Protein AF-A0A7S2DC23-F1 (afdb_monomer_lite)

Organism: NCBI:txid327968

Foldseek 3Di:
DDPPPPPADQFKKKKWAFAFKFFAALDDAQDDKKKKKDFPPCPVQIDIDDHWDPPDDDQDDLVNLVVLLVCLVVVNQLVVSCVVLVFDSVLSVVSVPDDPVPDDVVVSVVSSVVRVVRSVSSVSSGDYDNGDMDITGDNDWWTKMKMFIWRPPPDIDGQWIDIDTTRVDQKDWDFDFTAGPPPRHFRGNDPPRGITIGIMIGMGGDPDPPPPD

Secondary structure (DSSP, 8-state):
-------PPP-EEEEEEEEEEES--SSSS-SSEEEEEEETTEEEEEEE--PPP---PPPPPHHHHHHHHHHHHTT--HHHHHHHHTS-HHHHHHHHTS--TT--HHHHHHHHHHHHHHHHHHHHHT-S-TT-EEEEEESSSSEEEEEEEEE-SSS--EEEEEEEEESSSSEEE--EEPEETTT-SBPEEETTEE-EEEEEEEEEEPPP-----

Sequence (213 aa):
NDTNVELGFNRYVLVFKIDECTGLPESGLDAPYTVKLSIEGSPERTLSTAKAWPKYFPSMTTEELRRITKLAGAGTQSQVIAEVMGVDEGIIKALAKENLAGADDKKCAEWIKKIEADRRARETSNNPQFEEVLRLPVPERGFTAKVELMSSAKKPVAIGHFDVQIGITDSVDGPWVIQDAKTGQPLSQGPGIEAKLHGHFKLFGLARSGTLQ

Structure (mmCIF, N/CA/C/O backbone):
data_AF-A0A7S2DC23-F1
#
_entry.id   AF-A0A7S2DC23-F1
#
loop_
_atom_site.group_PDB
_atom_site.id
_atom_site.type_symbol
_atom_site.label_atom_id
_atom_site.label_alt_id
_atom_site.label_comp_id
_atom_site.label_asym_id
_atom_site.label_entity_id
_atom_site.label_seq_id
_atom_site.pdbx_PDB_ins_code
_atom_site.Cartn_x
_atom_site.Cartn_y
_atom_site.Cartn_z
_atom_site.occupancy
_atom_site.B_iso_or_equiv
_atom_site.auth_seq_id
_atom_site.auth_comp_id
_atom_site.auth_asym_id
_atom_site.auth_atom_id
_atom_site.pdbx_PDB_model_num
ATOM 1 N N . ASN A 1 1 ? -2.892 21.350 32.670 1.00 38.16 1 ASN A N 1
ATOM 2 C CA . ASN A 1 1 ? -4.081 20.506 32.445 1.00 38.16 1 ASN A CA 1
ATOM 3 C C . ASN A 1 1 ? -3.608 19.142 31.998 1.00 38.16 1 ASN A C 1
ATOM 5 O O . ASN A 1 1 ? -3.552 18.889 30.804 1.00 38.16 1 ASN A O 1
ATOM 9 N N . ASP A 1 2 ? -3.213 18.310 32.959 1.00 36.56 2 ASP A N 1
ATOM 10 C CA . ASP A 1 2 ? -2.873 16.912 32.711 1.00 36.56 2 ASP A CA 1
ATOM 11 C C . ASP A 1 2 ? -4.171 16.111 32.722 1.00 36.56 2 ASP A C 1
ATOM 13 O O . ASP A 1 2 ? -4.724 15.783 33.772 1.00 36.56 2 ASP A O 1
ATOM 17 N N . THR A 1 3 ? -4.717 15.866 31.535 1.00 41.00 3 THR A N 1
ATOM 18 C CA . THR A 1 3 ? -5.795 14.899 31.346 1.00 41.00 3 THR A CA 1
ATOM 19 C C . THR A 1 3 ? -5.220 13.515 31.626 1.00 41.00 3 THR A C 1
ATOM 21 O O . THR A 1 3 ? -4.558 12.927 30.774 1.00 41.00 3 THR A O 1
ATOM 24 N N . ASN A 1 4 ? -5.451 13.006 32.838 1.00 40.56 4 ASN A N 1
ATOM 25 C CA . ASN A 1 4 ? -5.344 11.582 33.136 1.00 40.56 4 ASN A CA 1
ATOM 26 C C . ASN A 1 4 ? -6.329 10.852 32.217 1.00 40.56 4 ASN A C 1
ATOM 28 O O . ASN A 1 4 ? -7.526 10.796 32.490 1.00 40.56 4 ASN A O 1
ATOM 32 N N . VAL A 1 5 ? -5.831 10.351 31.090 1.00 48.66 5 VAL A N 1
ATOM 33 C CA . VAL A 1 5 ? -6.587 9.449 30.228 1.00 48.66 5 VAL A CA 1
ATOM 34 C C . VAL A 1 5 ? -6.657 8.126 30.980 1.00 48.66 5 VAL A C 1
ATOM 36 O O . VAL A 1 5 ? -5.674 7.388 31.043 1.00 48.66 5 VAL A O 1
ATOM 39 N N . GLU A 1 6 ? -7.800 7.842 31.605 1.00 52.31 6 GLU A N 1
ATOM 40 C CA . GLU A 1 6 ? -8.098 6.495 32.079 1.00 52.31 6 GLU A CA 1
ATOM 41 C C . GLU A 1 6 ? -8.047 5.563 30.866 1.00 52.31 6 GLU A C 1
ATOM 43 O O . GLU A 1 6 ? -8.964 5.515 30.044 1.00 52.31 6 GLU A O 1
ATOM 48 N N . LEU A 1 7 ? -6.943 4.828 30.723 1.00 55.22 7 LEU A N 1
ATOM 49 C CA . LEU A 1 7 ? -6.840 3.734 29.770 1.00 55.22 7 LEU A CA 1
ATOM 50 C C . LEU A 1 7 ? -7.783 2.630 30.253 1.00 55.22 7 LEU A C 1
ATOM 52 O O . LEU A 1 7 ? -7.386 1.719 30.977 1.00 55.22 7 LEU A O 1
ATOM 56 N N . GLY A 1 8 ? -9.061 2.750 29.890 1.00 61.97 8 GLY A N 1
ATOM 57 C CA . GLY A 1 8 ? -10.080 1.760 30.199 1.00 61.97 8 GLY A CA 1
ATOM 58 C C . GLY A 1 8 ? -9.614 0.365 29.784 1.00 61.97 8 GLY A C 1
ATOM 59 O O . GLY A 1 8 ? -8.960 0.194 28.749 1.00 61.97 8 GLY A O 1
ATOM 60 N N . PHE A 1 9 ? -9.937 -0.635 30.607 1.00 75.62 9 PHE A N 1
ATOM 61 C CA . PHE A 1 9 ? -9.622 -2.034 30.327 1.00 75.62 9 PHE A CA 1
ATOM 62 C C . PHE A 1 9 ? -10.065 -2.403 28.907 1.00 75.62 9 PHE A C 1
ATOM 64 O O . PHE A 1 9 ? -11.230 -2.216 28.556 1.00 75.62 9 PHE A O 1
ATOM 71 N N . ASN A 1 10 ? -9.149 -2.940 28.099 1.00 81.19 10 ASN A N 1
ATOM 72 C CA . ASN A 1 10 ? -9.472 -3.401 26.751 1.00 81.19 10 ASN A CA 1
ATOM 73 C C . ASN A 1 10 ? -10.495 -4.541 26.841 1.00 81.19 10 ASN A C 1
ATOM 75 O O . ASN A 1 10 ? -10.222 -5.570 27.460 1.00 81.19 10 ASN A O 1
ATOM 79 N N . ARG A 1 11 ? -11.676 -4.356 26.243 1.00 87.44 11 ARG A N 1
ATOM 80 C CA . ARG A 1 11 ? -12.762 -5.354 26.236 1.00 87.44 11 ARG A CA 1
ATOM 81 C C . ARG A 1 11 ? -12.901 -6.058 24.897 1.00 87.44 11 ARG A C 1
ATOM 83 O O . ARG A 1 11 ? -13.543 -7.102 24.829 1.00 87.44 11 ARG A O 1
ATOM 90 N N . TYR A 1 12 ? -12.308 -5.501 23.848 1.00 92.31 12 TYR A N 1
ATOM 91 C CA . TYR A 1 12 ? -12.397 -6.030 22.499 1.00 92.31 12 TYR A CA 1
ATOM 92 C C . TYR A 1 12 ? -11.038 -5.975 21.801 1.00 92.31 12 TYR A C 1
ATOM 94 O O . TYR A 1 12 ? -10.127 -5.258 22.220 1.00 92.31 12 TYR A O 1
ATOM 102 N N . VAL A 1 13 ? -10.909 -6.733 20.717 1.00 94.19 13 VAL A N 1
ATOM 103 C CA . VAL A 1 13 ? -9.777 -6.670 19.792 1.00 94.19 13 VAL A CA 1
ATOM 104 C C . VAL A 1 13 ? -10.328 -6.465 18.394 1.00 94.19 13 VAL A C 1
ATOM 106 O O . VAL A 1 13 ? -11.063 -7.314 17.885 1.00 94.19 13 VAL A O 1
ATOM 109 N N . LEU A 1 14 ? -9.965 -5.342 17.782 1.00 95.62 14 LEU A N 1
ATOM 110 C CA . LEU A 1 14 ? -10.169 -5.121 16.363 1.00 95.62 14 LEU A CA 1
ATOM 111 C C . LEU A 1 14 ? -9.066 -5.838 15.597 1.00 95.62 14 LEU A C 1
ATOM 113 O O . LEU A 1 14 ? -7.880 -5.596 15.812 1.00 95.62 14 LEU A O 1
ATOM 117 N N . VAL A 1 15 ? -9.468 -6.722 14.702 1.00 95.56 15 VAL A N 1
ATOM 118 C CA . VAL A 1 15 ? -8.588 -7.442 13.798 1.00 95.56 15 VAL A CA 1
ATOM 119 C C . VAL A 1 15 ? -8.785 -6.878 12.406 1.00 95.56 15 VAL A C 1
ATOM 121 O O . VAL A 1 15 ? -9.915 -6.814 11.937 1.00 95.56 15 VAL A O 1
ATOM 124 N N . PHE A 1 16 ? -7.699 -6.498 11.750 1.00 95.12 16 PHE A N 1
ATOM 125 C CA . PHE A 1 16 ? -7.710 -6.056 10.368 1.00 95.12 16 PHE A CA 1
ATOM 126 C C . PHE A 1 16 ? -6.744 -6.911 9.559 1.00 95.12 16 PHE A C 1
ATOM 128 O O . PHE A 1 16 ? -5.542 -6.930 9.832 1.00 95.12 16 PHE A O 1
ATOM 135 N N . LYS A 1 17 ? -7.291 -7.651 8.598 1.00 92.19 17 LYS A N 1
ATOM 136 C CA . LYS A 1 17 ? -6.526 -8.404 7.609 1.00 92.19 17 LYS A CA 1
ATOM 137 C C . LYS A 1 17 ? -6.573 -7.640 6.295 1.00 92.19 17 LYS A C 1
ATOM 139 O O . LYS A 1 17 ? -7.659 -7.305 5.831 1.00 92.19 17 LYS A O 1
ATOM 144 N N . ILE A 1 18 ? -5.410 -7.383 5.719 1.00 90.00 18 ILE A N 1
ATOM 145 C CA . ILE A 1 18 ? -5.273 -6.742 4.413 1.00 90.00 18 ILE A CA 1
ATOM 146 C C . ILE A 1 18 ? -5.007 -7.858 3.408 1.00 90.00 18 ILE A C 1
ATOM 148 O O . ILE A 1 18 ? -4.095 -8.643 3.638 1.00 90.00 18 ILE A O 1
ATOM 152 N N . ASP A 1 19 ? -5.791 -7.936 2.337 1.00 85.94 19 ASP A N 1
ATOM 153 C CA . ASP A 1 19 ? -5.670 -8.983 1.315 1.00 85.94 19 ASP A CA 1
ATOM 154 C C . ASP A 1 19 ? -4.927 -8.491 0.070 1.00 85.94 19 ASP A C 1
ATOM 156 O O . ASP A 1 19 ? -4.072 -9.196 -0.451 1.00 85.94 19 ASP A O 1
ATOM 160 N N . GLU A 1 20 ? -5.236 -7.287 -0.416 1.00 83.06 20 GLU A N 1
ATOM 161 C CA . GLU A 1 20 ? -4.505 -6.657 -1.518 1.00 83.06 20 GLU A CA 1
ATOM 162 C C . GLU A 1 20 ? -4.729 -5.136 -1.558 1.00 83.06 20 GLU A C 1
ATOM 164 O O . GLU A 1 20 ? -5.590 -4.582 -0.875 1.00 83.06 20 GLU A O 1
ATOM 169 N N . CYS A 1 21 ? -3.936 -4.440 -2.364 1.00 85.88 21 CYS A N 1
ATOM 170 C CA . CYS A 1 21 ? -4.053 -3.019 -2.640 1.00 85.88 21 CYS A CA 1
ATOM 171 C C . CYS A 1 21 ? -3.816 -2.833 -4.133 1.00 85.88 21 CYS A C 1
ATOM 173 O O . CYS A 1 21 ? -2.800 -3.280 -4.663 1.00 85.88 21 CYS A O 1
ATOM 175 N N . THR A 1 22 ? -4.776 -2.213 -4.801 1.00 86.19 22 THR A N 1
ATOM 176 C CA . THR A 1 22 ? -4.838 -2.094 -6.257 1.00 86.19 22 THR A CA 1
ATOM 177 C C . THR A 1 22 ? -4.934 -0.626 -6.651 1.00 86.19 22 THR A C 1
ATOM 179 O O . THR A 1 22 ? -5.284 0.215 -5.827 1.00 86.19 22 THR A O 1
ATOM 182 N N . GLY A 1 23 ? -4.591 -0.296 -7.900 1.00 86.12 23 GLY A N 1
ATOM 183 C CA . GLY A 1 23 ? -4.775 1.051 -8.461 1.00 86.12 23 GLY A CA 1
ATOM 184 C C . GLY A 1 23 ? -3.905 2.155 -7.847 1.00 86.12 23 GLY A C 1
ATOM 185 O O . GLY A 1 23 ? -4.200 3.335 -8.038 1.00 86.12 23 GLY A O 1
ATOM 186 N N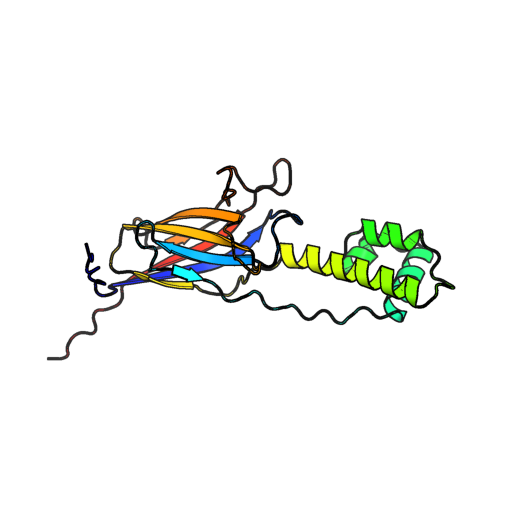 . LEU A 1 24 ? -2.848 1.801 -7.104 1.00 85.25 24 LEU A N 1
ATOM 187 C CA . LEU A 1 24 ? -1.887 2.775 -6.592 1.00 85.25 24 LEU A CA 1
ATOM 188 C C . LEU A 1 24 ? -1.055 3.379 -7.738 1.00 85.25 24 LEU A C 1
ATOM 190 O O . LEU A 1 24 ? -0.580 2.643 -8.604 1.00 85.25 24 LEU A O 1
ATOM 194 N N . PRO A 1 25 ? -0.799 4.699 -7.720 1.00 80.12 25 PRO A N 1
ATOM 195 C CA . PRO A 1 25 ? 0.182 5.326 -8.597 1.00 80.12 25 PRO A CA 1
ATOM 196 C C . PRO A 1 25 ? 1.550 4.630 -8.549 1.00 80.12 25 PRO A C 1
ATOM 198 O O . PRO A 1 25 ? 2.102 4.378 -7.477 1.00 80.12 25 PRO A O 1
ATOM 201 N N . GLU A 1 26 ? 2.135 4.380 -9.721 1.00 68.69 26 GLU A N 1
ATOM 202 C CA . GLU A 1 26 ? 3.466 3.761 -9.856 1.00 68.69 26 GLU A CA 1
ATOM 203 C C . GLU A 1 26 ? 4.615 4.694 -9.443 1.00 68.69 26 GLU A C 1
ATOM 205 O O . GLU A 1 26 ? 5.734 4.248 -9.198 1.00 68.69 26 GLU A O 1
ATOM 210 N N . SER A 1 27 ? 4.357 6.000 -9.353 1.00 70.31 27 SER A N 1
ATOM 211 C CA . SER A 1 27 ? 5.351 7.008 -8.985 1.00 70.31 27 SER A CA 1
ATOM 212 C C . SER A 1 27 ? 4.757 8.096 -8.089 1.00 70.31 27 SER A C 1
ATOM 214 O O . SER A 1 27 ? 3.543 8.267 -8.011 1.00 70.31 27 SER A O 1
ATOM 216 N N . GLY A 1 28 ? 5.629 8.837 -7.397 1.00 71.81 28 GLY A N 1
ATOM 217 C CA . GLY A 1 28 ? 5.252 10.034 -6.632 1.00 71.81 28 GLY A CA 1
ATOM 218 C C . GLY A 1 28 ? 4.797 9.806 -5.186 1.00 71.81 28 GLY A C 1
ATOM 219 O O . GLY A 1 28 ? 4.466 10.775 -4.511 1.00 71.81 28 GLY A O 1
ATOM 220 N N . LEU A 1 29 ? 4.804 8.563 -4.696 1.00 72.12 29 LEU A N 1
ATOM 221 C CA . LEU A 1 29 ? 4.299 8.215 -3.359 1.00 72.12 29 LEU A CA 1
ATOM 222 C C . LEU A 1 29 ? 5.382 7.760 -2.358 1.00 72.12 29 LEU A C 1
ATOM 224 O O . LEU A 1 29 ? 5.059 7.411 -1.225 1.00 72.12 29 LEU A O 1
ATOM 228 N N . ASP A 1 30 ? 6.664 7.796 -2.739 1.00 72.75 30 ASP A N 1
ATOM 229 C CA . ASP A 1 30 ? 7.805 7.419 -1.881 1.00 72.75 30 ASP A CA 1
ATOM 230 C C . ASP A 1 30 ? 7.687 6.010 -1.273 1.00 72.75 30 ASP A C 1
ATOM 232 O O . ASP A 1 30 ? 7.872 5.782 -0.073 1.00 72.75 30 ASP A O 1
ATOM 236 N N . ALA A 1 31 ? 7.375 5.054 -2.139 1.00 69.50 31 ALA A N 1
ATOM 237 C CA . ALA A 1 31 ? 7.293 3.640 -1.820 1.00 69.50 31 ALA A CA 1
ATOM 238 C C . ALA A 1 31 ? 8.646 3.102 -1.264 1.00 69.50 31 ALA A C 1
ATOM 240 O O . ALA A 1 31 ? 9.707 3.583 -1.681 1.00 69.50 31 ALA A O 1
ATOM 241 N N . PRO A 1 32 ? 8.670 2.102 -0.352 1.00 73.69 32 PRO A N 1
ATOM 242 C CA . PRO A 1 32 ? 7.562 1.240 0.073 1.00 73.69 32 PRO A CA 1
ATOM 243 C C . PRO A 1 32 ? 6.588 1.891 1.051 1.00 73.69 32 PRO A C 1
ATOM 245 O O . PRO A 1 32 ? 6.890 2.913 1.667 1.00 73.69 32 PRO A O 1
ATOM 248 N N . TYR A 1 33 ? 5.424 1.268 1.222 1.00 80.62 33 TYR A N 1
ATOM 249 C CA . TYR A 1 33 ? 4.369 1.756 2.107 1.00 80.62 33 TYR A CA 1
ATOM 250 C C . TYR A 1 33 ? 4.191 0.853 3.324 1.00 80.62 33 TYR A C 1
ATOM 252 O O . TYR A 1 33 ? 4.437 -0.352 3.253 1.00 80.62 33 TYR A O 1
ATOM 260 N N . THR A 1 34 ? 3.721 1.437 4.420 1.00 87.38 34 THR A N 1
ATOM 261 C CA . THR A 1 34 ? 3.170 0.698 5.560 1.00 87.38 34 THR A CA 1
ATOM 262 C C . THR A 1 34 ? 1.722 1.109 5.780 1.00 87.38 34 THR A C 1
ATOM 264 O O . THR A 1 34 ? 1.302 2.193 5.374 1.00 87.38 34 THR A O 1
ATOM 267 N N . VAL A 1 35 ? 0.939 0.243 6.416 1.00 90.38 35 VAL A N 1
ATOM 268 C CA . VAL A 1 35 ? -0.446 0.538 6.777 1.00 90.38 35 VAL A CA 1
ATOM 269 C C . VAL A 1 35 ? -0.509 0.808 8.267 1.00 90.38 35 VAL A C 1
ATOM 271 O O . VAL A 1 35 ? -0.043 0.014 9.083 1.00 90.38 35 VAL A O 1
ATOM 274 N N . LYS A 1 36 ? -1.095 1.944 8.624 1.00 93.06 36 LYS A N 1
ATOM 275 C CA . LYS A 1 36 ? -1.339 2.346 10.001 1.00 93.06 36 LYS A CA 1
ATOM 276 C C . LYS A 1 36 ? -2.834 2.285 10.280 1.00 93.06 36 LYS A C 1
ATOM 278 O O . LYS A 1 36 ? -3.629 2.910 9.592 1.00 93.06 36 LYS A O 1
ATOM 283 N N . LEU A 1 37 ? -3.202 1.539 11.310 1.00 94.94 37 LEU A N 1
ATOM 284 C CA . LEU A 1 37 ? -4.547 1.452 11.854 1.00 94.94 37 LEU A CA 1
ATOM 285 C C . LEU A 1 37 ? -4.620 2.279 13.137 1.00 94.94 37 LEU A C 1
ATOM 287 O O . LEU A 1 37 ? -3.778 2.131 14.022 1.00 94.94 37 LEU A O 1
ATOM 291 N N . SER A 1 38 ? -5.638 3.120 13.255 1.00 95.31 38 SER A N 1
ATOM 292 C CA . SER A 1 38 ? -5.899 3.935 14.441 1.00 95.31 38 SER A CA 1
ATOM 293 C C . SER A 1 38 ? -7.392 4.064 14.713 1.00 95.31 38 SER A C 1
ATOM 295 O O . SER A 1 38 ? -8.215 3.732 13.862 1.00 95.31 38 SER A O 1
ATOM 297 N N . ILE A 1 39 ? -7.737 4.536 15.907 1.00 94.56 39 ILE A N 1
ATOM 298 C CA . ILE A 1 39 ? -9.116 4.843 16.291 1.00 94.56 39 ILE A CA 1
ATOM 299 C C . ILE A 1 39 ? -9.279 6.358 16.309 1.00 94.56 39 ILE A C 1
ATOM 301 O O . ILE A 1 39 ? -8.462 7.069 16.903 1.00 94.56 39 ILE A O 1
ATOM 305 N N . GLU A 1 40 ? -10.327 6.854 15.661 1.00 93.25 40 GLU A N 1
ATOM 306 C CA . GLU A 1 40 ? -10.655 8.275 15.681 1.00 93.25 40 GLU A CA 1
ATOM 307 C C . GLU A 1 40 ? -10.876 8.759 17.125 1.00 93.25 40 GLU A C 1
ATOM 309 O O . GLU A 1 40 ? -11.562 8.116 17.915 1.00 93.25 40 GLU A O 1
ATOM 314 N N . GLY A 1 41 ? -10.244 9.877 17.493 1.00 89.19 41 GLY A N 1
ATOM 315 C CA . GLY A 1 41 ? -10.296 10.414 18.858 1.00 89.19 41 GLY A CA 1
ATOM 316 C C . GLY A 1 41 ? -9.372 9.729 19.878 1.00 89.19 41 GLY A C 1
ATOM 317 O O . GLY A 1 41 ? -9.333 10.164 21.026 1.00 89.19 41 GLY A O 1
ATOM 318 N N . SER A 1 42 ? -8.593 8.709 19.492 1.00 88.06 42 SER A N 1
ATOM 319 C CA . SER A 1 42 ? -7.627 8.026 20.376 1.00 88.06 42 SER A CA 1
ATOM 320 C C . SER A 1 42 ? -6.263 7.844 19.689 1.00 88.06 42 SER A C 1
ATOM 322 O O . SER A 1 42 ? -5.909 6.733 19.276 1.00 88.06 42 SER A O 1
ATOM 324 N N . PRO A 1 43 ? -5.478 8.927 19.521 1.00 77.25 43 PRO A N 1
ATOM 325 C CA . PRO A 1 43 ? -4.221 8.913 18.766 1.00 77.25 43 PRO A CA 1
ATOM 326 C C . PRO A 1 43 ? -3.126 8.028 19.378 1.00 77.25 43 PRO A C 1
ATOM 328 O O . PRO A 1 43 ? -2.160 7.706 18.698 1.00 77.25 43 PRO A O 1
ATOM 331 N N . GLU A 1 44 ? -3.246 7.633 20.641 1.00 83.56 44 GLU A N 1
ATOM 332 C CA . GLU A 1 44 ? -2.363 6.681 21.316 1.00 83.56 44 GLU A CA 1
ATOM 333 C C . GLU A 1 44 ? -2.658 5.219 20.943 1.00 83.56 44 GLU A C 1
ATOM 335 O O . GLU A 1 44 ? -1.806 4.345 21.111 1.00 83.56 44 GLU A O 1
ATOM 340 N N . ARG A 1 45 ? -3.846 4.936 20.395 1.00 85.69 45 ARG A N 1
ATOM 341 C CA . ARG A 1 45 ? -4.278 3.594 19.984 1.00 85.69 45 ARG A CA 1
ATOM 342 C C . ARG A 1 45 ? -4.023 3.392 18.504 1.00 85.69 45 ARG A C 1
ATOM 344 O O . ARG A 1 45 ? -4.944 3.373 17.690 1.00 85.69 45 ARG A O 1
ATOM 351 N N . THR A 1 46 ? -2.749 3.233 18.166 1.00 89.88 46 THR A N 1
ATOM 352 C CA . THR A 1 46 ? -2.323 2.980 16.787 1.00 89.88 46 THR A CA 1
ATOM 353 C C . THR A 1 46 ? -1.511 1.702 16.695 1.00 89.88 46 THR A C 1
ATOM 355 O O . THR A 1 46 ? -0.700 1.406 17.572 1.00 89.88 46 THR A O 1
ATOM 358 N N . LEU A 1 47 ? -1.703 0.971 15.605 1.00 90.81 47 LEU A N 1
ATOM 359 C CA . LEU A 1 47 ? -0.842 -0.124 15.194 1.00 90.81 47 LEU A CA 1
ATOM 360 C C . LEU A 1 47 ? -0.383 0.161 13.769 1.00 90.81 47 LEU A C 1
ATOM 362 O O . LEU A 1 47 ? -1.159 0.642 12.952 1.00 90.81 47 LEU A O 1
ATOM 366 N N . SER A 1 48 ? 0.869 -0.129 13.454 1.00 87.56 48 SER A N 1
ATOM 367 C CA . SER A 1 48 ? 1.349 -0.112 12.075 1.00 87.56 48 SER A CA 1
ATOM 368 C C . SER A 1 48 ? 1.809 -1.507 11.703 1.00 87.56 48 SER A C 1
ATOM 370 O O . SER A 1 48 ? 2.312 -2.238 12.559 1.00 87.56 48 SER A O 1
ATOM 372 N N . THR A 1 49 ? 1.642 -1.866 10.438 1.00 83.44 49 THR A N 1
ATOM 373 C CA . THR A 1 49 ? 2.320 -3.026 9.867 1.00 83.44 49 THR A CA 1
ATOM 374 C C . THR A 1 49 ? 3.838 -2.842 9.980 1.00 83.44 49 THR A C 1
ATOM 376 O O . THR A 1 49 ? 4.339 -1.726 10.182 1.00 83.44 49 THR A O 1
ATOM 379 N N . ALA A 1 50 ? 4.599 -3.933 9.870 1.00 76.56 50 ALA A N 1
ATOM 380 C CA . ALA A 1 50 ? 6.060 -3.845 9.817 1.00 76.56 50 ALA A CA 1
ATOM 381 C C . ALA A 1 50 ? 6.529 -2.996 8.612 1.00 76.56 50 ALA A C 1
ATOM 383 O O . ALA A 1 50 ? 5.731 -2.511 7.817 1.00 76.56 50 ALA A O 1
ATOM 384 N N . LYS A 1 51 ? 7.835 -2.800 8.420 1.00 65.94 51 LYS A N 1
ATOM 385 C CA . LYS A 1 51 ? 8.297 -2.294 7.118 1.00 65.94 51 LYS A CA 1
ATOM 386 C C . LYS A 1 51 ? 8.153 -3.412 6.092 1.00 65.94 51 LYS A C 1
ATOM 388 O O . LYS A 1 51 ? 8.535 -4.543 6.391 1.00 65.94 51 LYS A O 1
ATOM 393 N N . ALA A 1 52 ? 7.654 -3.097 4.897 1.00 60.00 52 ALA A N 1
ATOM 394 C CA . ALA A 1 52 ? 7.645 -4.051 3.794 1.00 60.00 52 ALA A CA 1
ATOM 395 C C . ALA A 1 52 ? 9.046 -4.661 3.614 1.00 60.00 52 ALA A C 1
ATOM 397 O O . ALA A 1 52 ? 10.057 -3.951 3.677 1.00 60.00 52 ALA A O 1
ATOM 398 N N . TRP A 1 53 ? 9.108 -5.979 3.417 1.00 51.06 53 TRP A N 1
ATOM 399 C CA . TRP A 1 53 ? 10.376 -6.671 3.214 1.00 51.06 53 TRP A CA 1
ATOM 400 C C . TRP A 1 53 ? 11.102 -6.069 2.005 1.00 51.06 53 TRP A C 1
ATOM 402 O O . TRP A 1 53 ? 10.474 -5.909 0.951 1.00 51.06 53 TRP A O 1
ATOM 412 N N . PRO A 1 54 ? 12.411 -5.770 2.100 1.00 49.00 54 PRO A N 1
ATOM 413 C CA . PRO A 1 54 ? 13.205 -5.571 0.902 1.00 49.00 54 PRO A CA 1
ATOM 414 C C . PRO A 1 54 ? 13.191 -6.900 0.146 1.00 49.00 54 PRO A C 1
ATOM 416 O O . PRO A 1 54 ? 13.840 -7.862 0.556 1.00 49.00 54 PRO A O 1
ATOM 419 N N . LYS A 1 55 ? 12.399 -6.990 -0.925 1.00 51.28 55 LYS A N 1
ATOM 420 C CA . LYS A 1 55 ? 12.427 -8.167 -1.787 1.00 51.28 55 LYS A CA 1
ATOM 421 C C . LYS A 1 55 ? 13.822 -8.245 -2.403 1.00 51.28 55 LYS A C 1
ATOM 423 O O . LYS A 1 55 ? 14.299 -7.287 -3.014 1.00 51.28 55 LYS A O 1
ATOM 428 N N . TYR A 1 56 ? 14.509 -9.357 -2.146 1.00 48.12 56 TYR A N 1
ATOM 429 C CA . TYR A 1 56 ? 15.828 -9.613 -2.702 1.00 48.12 56 TYR A CA 1
ATOM 430 C C . TYR A 1 56 ? 15.665 -9.875 -4.194 1.00 48.12 56 TYR A C 1
ATOM 432 O O . TYR A 1 56 ? 15.215 -10.945 -4.599 1.00 48.12 56 TYR A O 1
ATOM 440 N N . PHE A 1 57 ? 16.033 -8.893 -5.007 1.00 59.28 57 PHE A N 1
ATOM 441 C CA . PHE A 1 57 ? 16.288 -9.137 -6.414 1.00 59.28 57 PHE A CA 1
ATOM 442 C C . PHE A 1 57 ? 17.740 -9.567 -6.542 1.00 59.28 57 PHE A C 1
ATOM 444 O O . PHE A 1 57 ? 18.619 -8.806 -6.122 1.00 59.28 57 PHE A O 1
ATOM 451 N N . PRO A 1 58 ? 18.019 -10.741 -7.128 1.00 63.12 58 PRO A N 1
ATOM 452 C CA . PRO A 1 58 ? 19.358 -10.987 -7.618 1.00 63.12 58 PRO A CA 1
ATOM 453 C C . PRO A 1 58 ? 19.708 -9.844 -8.574 1.00 63.12 58 PRO A C 1
ATOM 455 O O . PRO A 1 58 ? 18.937 -9.528 -9.486 1.00 63.12 58 PRO A O 1
ATOM 458 N N . SER A 1 59 ? 20.833 -9.181 -8.307 1.00 76.31 59 SER A N 1
ATOM 459 C CA . SER A 1 59 ? 21.327 -8.113 -9.170 1.00 76.31 59 SER A CA 1
ATOM 460 C C . SER A 1 59 ? 21.501 -8.652 -10.579 1.00 76.31 59 SER A C 1
ATOM 462 O O . SER A 1 59 ? 22.069 -9.730 -10.765 1.00 76.31 59 SER A O 1
ATOM 464 N N . MET A 1 60 ? 21.001 -7.908 -11.564 1.00 83.75 60 MET A N 1
ATOM 465 C CA . MET A 1 60 ? 21.105 -8.337 -12.953 1.00 83.75 60 MET A CA 1
ATOM 466 C C . MET A 1 60 ? 22.573 -8.310 -13.371 1.00 83.75 60 MET A C 1
ATOM 468 O O . MET A 1 60 ? 23.271 -7.309 -13.216 1.00 83.75 60 MET A O 1
ATOM 472 N N . THR A 1 61 ? 23.043 -9.415 -13.927 1.00 86.62 61 THR A N 1
ATOM 473 C CA . THR A 1 61 ? 24.397 -9.542 -14.452 1.00 86.62 61 THR A CA 1
ATOM 474 C C . THR A 1 61 ? 24.495 -8.965 -15.864 1.00 86.62 61 THR A C 1
ATOM 476 O O . THR A 1 61 ? 23.533 -8.941 -16.638 1.00 86.62 61 THR A O 1
ATOM 479 N N . THR A 1 62 ? 25.699 -8.551 -16.256 1.00 85.88 62 THR A N 1
ATOM 480 C CA . THR A 1 62 ? 25.984 -8.111 -17.631 1.00 85.88 62 THR A CA 1
ATOM 481 C C . THR A 1 62 ? 25.680 -9.203 -18.661 1.00 85.88 62 THR A C 1
ATOM 483 O O . THR A 1 62 ? 25.264 -8.910 -19.782 1.00 85.88 62 THR A O 1
ATOM 486 N N . GLU A 1 63 ? 25.852 -10.475 -18.296 1.00 85.56 63 GLU A N 1
ATOM 487 C CA . GLU A 1 63 ? 25.524 -11.606 -19.165 1.00 85.56 63 GLU A CA 1
ATOM 488 C C . GLU A 1 63 ? 24.023 -11.721 -19.422 1.00 85.56 63 GLU A C 1
ATOM 490 O O . GLU A 1 63 ? 23.615 -11.922 -20.567 1.00 85.56 63 GLU A O 1
ATOM 495 N N . GLU A 1 64 ? 23.197 -11.551 -18.390 1.00 86.12 64 GLU A N 1
ATOM 496 C CA . GLU A 1 64 ? 21.740 -11.527 -18.529 1.00 86.12 64 GLU A CA 1
ATOM 497 C C . GLU A 1 64 ? 21.294 -10.369 -19.424 1.00 86.12 64 GLU A C 1
ATOM 499 O O . GLU A 1 64 ? 20.529 -10.592 -20.362 1.00 86.12 64 GLU A O 1
ATOM 504 N N . LEU A 1 65 ? 21.848 -9.166 -19.232 1.00 88.19 65 LEU A N 1
ATOM 505 C CA . LEU A 1 65 ? 21.564 -8.014 -20.095 1.00 88.19 65 LEU A CA 1
ATOM 506 C C . LEU A 1 65 ? 21.905 -8.300 -21.570 1.00 88.19 65 LEU A C 1
ATOM 508 O O . LEU A 1 65 ? 21.128 -7.994 -22.483 1.00 88.19 65 LEU A O 1
ATOM 512 N N . ARG A 1 66 ? 23.056 -8.934 -21.827 1.00 85.44 66 ARG A N 1
ATOM 513 C CA . ARG A 1 66 ? 23.469 -9.328 -23.183 1.00 85.44 66 ARG A CA 1
ATOM 514 C C . ARG A 1 66 ? 22.538 -10.385 -23.777 1.00 85.44 66 ARG A C 1
ATOM 516 O O . ARG A 1 66 ? 22.208 -10.296 -24.959 1.00 85.44 66 ARG A O 1
ATOM 523 N N . ARG A 1 67 ? 22.068 -11.354 -22.981 1.00 85.62 67 ARG A N 1
ATOM 524 C CA . ARG A 1 67 ? 21.075 -12.352 -23.424 1.00 85.62 67 ARG A CA 1
ATOM 525 C C . ARG A 1 67 ? 19.753 -11.692 -23.811 1.00 85.62 67 ARG A C 1
ATOM 527 O O . ARG A 1 67 ? 19.233 -12.012 -24.875 1.00 85.62 67 ARG A O 1
ATOM 534 N N . ILE A 1 68 ? 19.260 -10.739 -23.019 1.00 87.00 68 ILE A N 1
ATOM 535 C CA . ILE A 1 68 ? 18.047 -9.964 -23.337 1.00 87.00 68 ILE A CA 1
ATOM 536 C C . ILE A 1 68 ? 18.209 -9.237 -24.673 1.00 87.00 68 ILE A C 1
ATOM 538 O O . ILE A 1 68 ? 17.353 -9.335 -25.549 1.00 87.00 68 ILE A O 1
ATOM 542 N N . THR A 1 69 ? 19.341 -8.556 -24.854 1.00 86.25 69 THR A N 1
ATOM 543 C CA . THR A 1 69 ? 19.630 -7.820 -26.093 1.00 86.25 69 THR A CA 1
ATOM 544 C C . THR A 1 69 ? 19.682 -8.764 -27.294 1.00 86.25 69 THR A C 1
ATOM 546 O O . THR A 1 69 ? 19.148 -8.455 -28.357 1.00 86.25 69 THR A O 1
ATOM 549 N N . LYS A 1 70 ? 20.264 -9.958 -27.121 1.00 87.44 70 LYS A N 1
ATOM 550 C CA . LYS A 1 70 ? 20.291 -10.999 -28.153 1.00 87.44 70 LYS A CA 1
ATOM 551 C C . LYS A 1 70 ? 18.887 -11.507 -28.497 1.00 87.44 70 LYS A C 1
ATOM 553 O O . LYS A 1 70 ? 18.595 -11.686 -29.674 1.00 87.44 70 LYS A O 1
ATOM 558 N N . LEU A 1 71 ? 18.023 -11.723 -27.503 1.00 87.00 71 LEU A N 1
ATOM 559 C CA . LEU A 1 71 ? 16.631 -12.143 -27.718 1.00 87.00 71 LEU A CA 1
ATOM 560 C C . LEU A 1 71 ? 15.828 -11.078 -28.471 1.00 87.00 71 LEU A C 1
ATOM 562 O O . LEU A 1 71 ? 15.102 -11.414 -29.408 1.00 87.00 71 LEU A O 1
ATOM 566 N N . ALA A 1 72 ? 16.003 -9.805 -28.108 1.00 87.12 72 ALA A N 1
ATOM 567 C CA . ALA A 1 72 ? 15.391 -8.684 -28.813 1.00 87.12 72 ALA A CA 1
ATOM 568 C C . ALA A 1 72 ? 15.895 -8.586 -30.264 1.00 87.12 72 ALA A C 1
ATOM 570 O O . ALA A 1 72 ? 15.095 -8.479 -31.190 1.00 87.12 72 ALA A O 1
ATOM 571 N N . GLY A 1 73 ? 17.209 -8.717 -30.479 1.00 84.62 73 GLY A N 1
ATOM 572 C CA . GLY A 1 73 ? 17.816 -8.734 -31.815 1.00 84.62 73 GLY A CA 1
ATOM 573 C C . GLY A 1 73 ? 17.394 -9.930 -32.677 1.00 84.62 73 GLY A C 1
ATOM 574 O O . GLY A 1 73 ? 17.384 -9.827 -33.899 1.00 84.62 73 GLY A O 1
ATOM 575 N N . ALA A 1 74 ? 16.993 -11.045 -32.059 1.00 88.44 74 ALA A N 1
ATOM 576 C CA . ALA A 1 74 ? 16.436 -12.212 -32.743 1.00 88.44 74 ALA A CA 1
ATOM 577 C C . ALA A 1 74 ? 14.946 -12.061 -33.116 1.00 88.44 74 ALA A C 1
ATOM 579 O O . ALA A 1 74 ? 14.354 -13.000 -33.642 1.00 88.44 74 ALA A O 1
ATOM 580 N N . GLY A 1 75 ? 14.328 -10.906 -32.841 1.00 86.94 75 GLY A N 1
ATOM 581 C CA . GLY A 1 75 ? 12.925 -10.637 -33.164 1.00 86.94 75 GLY A CA 1
ATOM 582 C C . GLY A 1 75 ? 11.923 -11.175 -32.141 1.00 86.94 75 GLY A C 1
ATOM 583 O O . GLY A 1 75 ? 10.730 -11.238 -32.435 1.00 86.94 75 GLY A O 1
ATOM 584 N N . THR A 1 76 ? 12.371 -11.555 -30.939 1.00 91.94 76 THR A N 1
ATOM 585 C CA . THR A 1 76 ? 11.450 -11.900 -29.845 1.00 91.94 76 THR A CA 1
ATOM 586 C C . THR A 1 76 ? 10.628 -10.666 -29.474 1.00 91.94 76 THR A C 1
ATOM 588 O O . THR A 1 76 ? 11.178 -9.573 -29.323 1.00 91.94 76 THR A O 1
ATOM 591 N N . GLN A 1 77 ? 9.314 -10.828 -29.308 1.00 92.38 77 GLN A N 1
ATOM 592 C CA . GLN A 1 77 ? 8.428 -9.717 -28.966 1.00 92.38 77 GLN A CA 1
ATOM 593 C C . GLN A 1 77 ? 8.840 -9.071 -27.634 1.00 92.38 77 GLN A C 1
ATOM 595 O O . GLN A 1 77 ? 9.030 -9.761 -26.631 1.00 92.38 77 GLN A O 1
ATOM 600 N N . SER A 1 78 ? 8.946 -7.737 -27.615 1.00 90.00 78 SER A N 1
ATOM 601 C CA . SER A 1 78 ? 9.381 -6.981 -26.432 1.00 90.00 78 SER A CA 1
ATOM 602 C C . SER A 1 78 ? 8.484 -7.220 -25.220 1.00 90.00 78 SER A C 1
ATOM 604 O O . SER A 1 78 ? 8.998 -7.301 -24.109 1.00 90.00 78 SER A O 1
ATOM 606 N N . GLN A 1 79 ? 7.180 -7.410 -25.436 1.00 89.00 79 GLN A N 1
ATOM 607 C CA . GLN A 1 79 ? 6.219 -7.749 -24.388 1.00 89.00 79 GLN A CA 1
ATOM 608 C C . GLN A 1 79 ? 6.562 -9.067 -23.681 1.00 89.00 79 GLN A C 1
ATOM 610 O O . GLN A 1 79 ? 6.574 -9.109 -22.456 1.00 89.00 79 GLN A O 1
ATOM 615 N N . VAL A 1 80 ? 6.919 -10.114 -24.432 1.00 89.25 80 VAL A N 1
ATOM 616 C CA . VAL A 1 80 ? 7.276 -11.429 -23.868 1.00 89.25 80 VAL A CA 1
ATOM 617 C C . VAL A 1 80 ? 8.545 -11.330 -23.023 1.00 89.25 80 VAL A C 1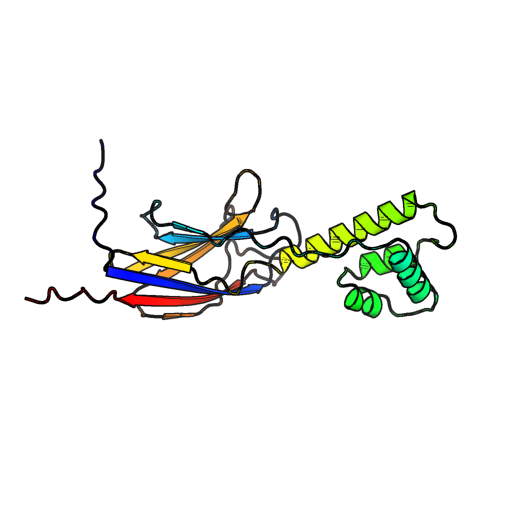
ATOM 619 O O . VAL A 1 80 ? 8.621 -11.879 -21.928 1.00 89.25 80 VAL A O 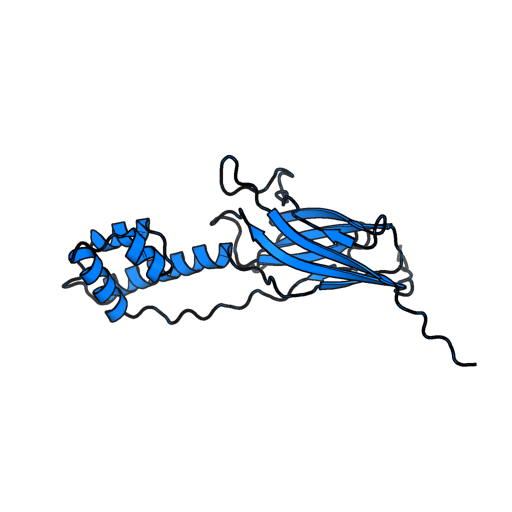1
ATOM 622 N N . ILE A 1 81 ? 9.544 -10.589 -23.508 1.00 88.00 81 ILE A N 1
ATOM 623 C CA . ILE A 1 81 ? 10.776 -10.336 -22.753 1.00 88.00 81 ILE A CA 1
ATOM 624 C C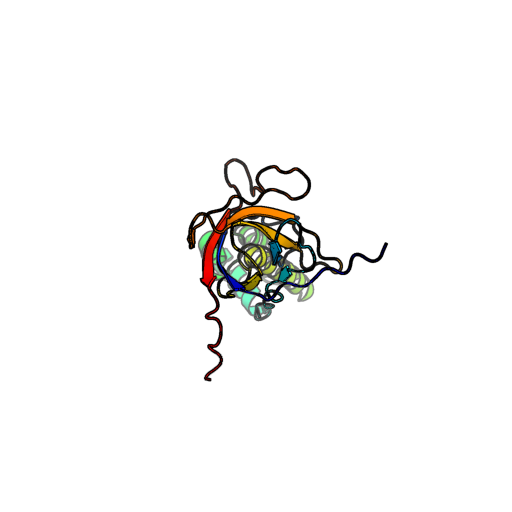 . ILE A 1 81 ? 10.461 -9.549 -21.474 1.00 88.00 81 ILE A C 1
ATOM 626 O O . ILE A 1 81 ? 10.963 -9.894 -20.408 1.00 88.00 81 ILE A O 1
ATOM 630 N N . ALA A 1 82 ? 9.645 -8.499 -21.573 1.00 84.38 82 ALA A N 1
ATOM 631 C CA . ALA A 1 82 ? 9.283 -7.642 -20.449 1.00 84.38 82 ALA A CA 1
ATOM 632 C C . ALA A 1 82 ? 8.525 -8.412 -19.358 1.00 84.38 82 ALA A C 1
ATOM 634 O O . ALA A 1 82 ? 8.808 -8.236 -18.175 1.00 84.38 82 ALA A O 1
ATOM 635 N N . GLU A 1 83 ? 7.627 -9.313 -19.758 1.00 82.25 83 GLU A N 1
ATOM 636 C CA . GLU A 1 83 ? 6.884 -10.197 -18.861 1.00 82.25 83 GLU A CA 1
ATOM 637 C C . GLU A 1 83 ? 7.810 -11.174 -18.128 1.00 82.25 83 GLU A C 1
ATOM 639 O O . GLU A 1 83 ? 7.826 -11.189 -16.899 1.00 82.25 83 GLU A O 1
ATOM 644 N N . VAL A 1 84 ? 8.658 -11.914 -18.855 1.00 83.12 84 VAL A N 1
ATOM 645 C CA . VAL A 1 84 ? 9.622 -12.860 -18.256 1.00 83.12 84 VAL A CA 1
ATOM 646 C C . VAL A 1 84 ? 10.601 -12.148 -17.321 1.00 83.12 84 VAL A C 1
ATOM 648 O O . VAL A 1 84 ? 11.014 -12.698 -16.301 1.00 83.12 84 VAL A O 1
ATOM 651 N N . MET A 1 85 ? 10.980 -10.915 -17.660 1.00 79.62 85 MET A N 1
ATOM 652 C CA . MET A 1 85 ? 11.934 -10.133 -16.882 1.00 79.62 85 MET A CA 1
ATOM 653 C C . MET A 1 85 ? 11.286 -9.291 -15.779 1.00 79.62 85 MET A C 1
ATOM 655 O O . MET A 1 85 ? 12.032 -8.694 -14.999 1.00 79.62 85 MET A O 1
ATOM 659 N N . GLY A 1 86 ? 9.956 -9.224 -15.693 1.00 75.38 86 GLY A N 1
ATOM 660 C CA . GLY A 1 86 ? 9.247 -8.407 -14.707 1.00 75.38 86 GLY A CA 1
ATOM 661 C C . GLY A 1 86 ? 9.548 -6.906 -14.813 1.00 75.38 86 GLY A C 1
ATOM 662 O O . GLY A 1 86 ? 9.708 -6.244 -13.794 1.00 75.38 86 GLY A O 1
ATOM 663 N N . VAL A 1 87 ? 9.680 -6.367 -16.028 1.00 80.81 87 VAL A N 1
ATOM 664 C CA . VAL A 1 87 ? 10.025 -4.951 -16.300 1.00 80.81 87 VAL A CA 1
ATOM 665 C C . VAL A 1 87 ? 9.009 -4.309 -17.235 1.00 80.81 87 VAL A C 1
ATOM 667 O O . VAL A 1 87 ? 8.211 -5.013 -17.854 1.00 80.81 87 VAL A O 1
ATOM 670 N N . ASP A 1 88 ? 9.026 -2.986 -17.345 1.00 82.31 88 ASP A N 1
ATOM 671 C CA . ASP A 1 88 ? 8.239 -2.256 -18.333 1.00 82.31 88 ASP A CA 1
ATOM 672 C C . ASP A 1 88 ? 8.663 -2.586 -19.780 1.00 82.31 88 ASP A C 1
ATOM 674 O O . ASP A 1 88 ? 9.848 -2.719 -20.115 1.00 82.31 88 ASP A O 1
ATOM 678 N N . GLU A 1 89 ? 7.678 -2.698 -20.677 1.00 87.88 89 GLU A N 1
ATOM 679 C CA . GLU A 1 89 ? 7.920 -2.998 -22.093 1.00 87.88 89 GLU A CA 1
ATOM 680 C C . GLU A 1 89 ? 8.704 -1.873 -22.785 1.00 87.88 89 GLU A C 1
ATOM 682 O O . GLU A 1 89 ? 9.547 -2.128 -23.653 1.00 87.88 89 GLU A O 1
ATOM 687 N N . GLY A 1 90 ? 8.468 -0.621 -22.389 1.00 86.12 90 GLY A N 1
ATOM 688 C CA . GLY A 1 90 ? 9.174 0.549 -22.892 1.00 86.12 90 GLY A CA 1
ATOM 689 C C . GLY A 1 90 ? 10.678 0.472 -22.643 1.00 86.12 90 GLY A C 1
ATOM 690 O O . GLY A 1 90 ? 11.459 0.831 -23.529 1.00 86.12 90 GLY A O 1
ATOM 691 N N . ILE A 1 91 ? 11.103 -0.085 -21.505 1.00 85.88 91 ILE A N 1
ATOM 692 C CA . ILE A 1 91 ? 12.524 -0.313 -21.209 1.00 85.88 91 ILE A CA 1
ATOM 693 C C . ILE A 1 91 ? 13.131 -1.349 -22.142 1.00 85.88 91 ILE A C 1
ATOM 695 O O . ILE A 1 91 ? 14.226 -1.123 -22.658 1.00 85.88 91 ILE A O 1
ATOM 699 N N . ILE A 1 92 ? 12.423 -2.444 -22.422 1.00 88.88 92 ILE A N 1
ATOM 700 C CA . ILE A 1 92 ? 12.896 -3.450 -23.380 1.00 88.88 92 ILE A CA 1
ATOM 701 C C . ILE A 1 92 ? 12.975 -2.866 -24.793 1.00 88.88 92 ILE A C 1
ATOM 703 O O . ILE A 1 92 ? 13.960 -3.090 -25.495 1.00 88.88 92 ILE A O 1
ATOM 707 N N . LYS A 1 93 ? 11.987 -2.065 -25.208 1.00 88.62 93 LYS A N 1
ATOM 708 C CA . LYS A 1 93 ? 12.003 -1.365 -26.504 1.00 88.62 93 LYS A CA 1
ATOM 709 C C . LYS A 1 93 ? 13.158 -0.372 -26.608 1.00 88.62 93 LYS A C 1
ATOM 711 O O . LYS A 1 93 ? 13.747 -0.237 -27.679 1.00 88.62 93 LYS A O 1
ATOM 716 N N . ALA A 1 94 ? 13.478 0.334 -25.526 1.00 88.06 94 ALA A N 1
ATOM 717 C CA . ALA A 1 94 ? 14.606 1.255 -25.484 1.00 88.06 94 ALA A CA 1
ATOM 718 C C . ALA A 1 94 ? 15.942 0.498 -25.527 1.00 88.06 94 ALA A C 1
ATOM 720 O O . ALA A 1 94 ? 16.816 0.855 -26.310 1.00 88.06 94 ALA A O 1
ATOM 721 N N . LEU A 1 95 ? 16.059 -0.596 -24.771 1.00 87.19 95 LEU A N 1
ATOM 722 C CA . LEU A 1 95 ? 17.227 -1.474 -24.767 1.00 87.19 95 LEU A CA 1
ATOM 723 C C . LEU A 1 95 ? 17.473 -2.113 -26.143 1.00 87.19 95 LEU A C 1
ATOM 725 O O . LEU A 1 95 ? 18.610 -2.181 -26.591 1.00 87.19 95 LEU A O 1
ATOM 729 N N . ALA A 1 96 ? 16.419 -2.534 -26.846 1.00 85.50 96 ALA A N 1
ATOM 730 C CA . ALA A 1 96 ? 16.518 -3.145 -28.173 1.00 85.50 96 ALA A CA 1
ATOM 731 C C . ALA A 1 96 ? 17.050 -2.187 -29.255 1.00 85.50 96 ALA A C 1
ATOM 733 O O . ALA A 1 96 ? 17.585 -2.634 -30.268 1.00 85.50 96 ALA A O 1
ATOM 734 N N . LYS A 1 97 ? 16.905 -0.870 -29.052 1.00 86.12 97 LYS A N 1
ATOM 735 C CA . LYS A 1 97 ? 17.465 0.162 -29.940 1.00 86.12 97 LYS A CA 1
ATOM 736 C C . LYS A 1 97 ? 18.949 0.415 -29.679 1.00 86.12 97 LYS A C 1
ATOM 738 O O . LYS A 1 97 ? 19.614 1.041 -30.501 1.00 86.12 97 LYS A O 1
ATOM 743 N N . GLU A 1 98 ? 19.470 -0.058 -28.552 1.00 82.62 98 GLU A N 1
ATOM 744 C CA . GLU A 1 98 ? 20.870 0.097 -28.195 1.00 82.62 98 GLU A CA 1
ATOM 745 C C . GLU A 1 98 ? 21.708 -1.049 -28.748 1.00 82.62 98 GLU A C 1
ATOM 747 O O . GLU A 1 98 ? 21.438 -2.229 -28.524 1.00 82.62 98 GLU A O 1
ATOM 752 N N . ASN A 1 99 ? 22.808 -0.706 -29.414 1.00 74.56 99 ASN A N 1
ATOM 753 C CA . ASN A 1 99 ? 23.806 -1.702 -29.765 1.00 74.56 99 ASN A CA 1
ATOM 754 C C . ASN A 1 99 ? 24.703 -1.984 -28.550 1.00 74.56 99 ASN A C 1
ATOM 756 O O . ASN A 1 99 ? 25.625 -1.219 -28.255 1.00 74.56 99 ASN A O 1
ATOM 760 N N . LEU A 1 100 ? 24.420 -3.080 -27.841 1.00 75.94 100 LEU A N 1
ATOM 761 C CA . LEU A 1 100 ? 25.236 -3.551 -26.716 1.00 75.94 100 LEU A CA 1
ATOM 762 C C . LEU A 1 100 ? 26.252 -4.637 -27.102 1.00 75.94 100 LEU A C 1
ATOM 764 O O . LEU A 1 100 ? 27.012 -5.083 -26.244 1.00 75.94 100 LEU A O 1
ATOM 768 N N . ALA A 1 101 ? 26.328 -5.031 -28.380 1.00 67.25 101 ALA A N 1
ATOM 769 C CA . ALA A 1 101 ? 27.221 -6.096 -28.856 1.00 67.25 101 ALA A CA 1
ATOM 770 C C . ALA A 1 101 ? 28.727 -5.748 -28.785 1.00 67.25 101 ALA A C 1
ATOM 772 O O . ALA A 1 101 ? 29.568 -6.597 -29.059 1.00 67.25 101 ALA A O 1
ATOM 773 N N . GLY A 1 102 ? 29.069 -4.526 -28.372 1.00 67.94 102 GLY A N 1
ATOM 774 C CA . GLY A 1 102 ? 30.430 -4.084 -28.052 1.00 67.94 102 GLY A CA 1
ATOM 775 C C . GLY A 1 102 ? 30.451 -2.976 -26.998 1.00 67.94 102 GLY A C 1
ATOM 776 O O . GLY A 1 102 ? 31.366 -2.159 -26.986 1.00 67.94 102 GLY A O 1
ATOM 777 N N . ALA A 1 103 ? 29.405 -2.893 -26.171 1.00 77.38 103 ALA A N 1
ATOM 778 C CA . ALA A 1 103 ? 29.323 -1.886 -25.123 1.00 77.38 103 ALA A CA 1
ATOM 779 C C . ALA A 1 103 ? 30.360 -2.154 -24.027 1.00 77.38 103 ALA A C 1
ATOM 781 O O . ALA A 1 103 ? 30.587 -3.305 -23.645 1.00 77.38 103 ALA A O 1
ATOM 782 N N . ASP A 1 104 ? 30.950 -1.077 -23.511 1.00 81.19 104 ASP A N 1
ATOM 783 C CA . ASP A 1 104 ? 31.796 -1.148 -22.330 1.00 81.19 104 ASP A CA 1
ATOM 784 C C . ASP A 1 104 ? 30.974 -1.533 -21.086 1.00 81.19 104 ASP A C 1
ATOM 786 O O . ASP A 1 104 ? 29.737 -1.443 -21.044 1.00 81.19 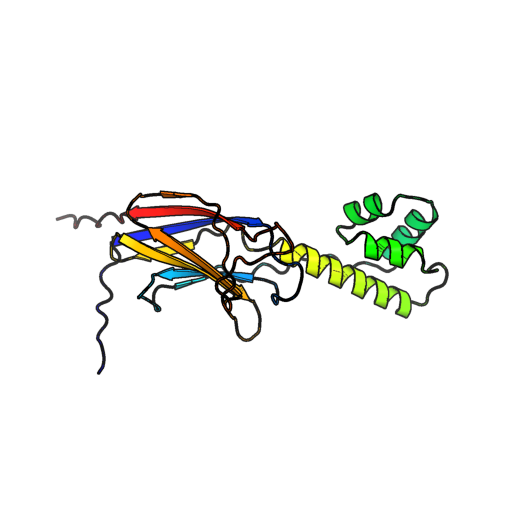104 ASP A O 1
ATOM 790 N N . ASP A 1 105 ? 31.673 -1.986 -20.047 1.00 82.81 105 ASP A N 1
ATOM 791 C CA . ASP A 1 105 ? 31.033 -2.411 -18.799 1.00 82.81 105 ASP A CA 1
ATOM 792 C C . ASP A 1 105 ? 30.254 -1.263 -18.139 1.00 82.81 105 ASP A C 1
ATOM 794 O O . ASP A 1 105 ? 29.259 -1.496 -17.452 1.00 82.81 105 ASP A O 1
ATOM 798 N N . LYS A 1 106 ? 30.646 -0.010 -18.405 1.00 85.25 106 LYS A N 1
ATOM 799 C CA . LYS A 1 106 ? 29.971 1.185 -17.897 1.00 85.25 106 LYS A CA 1
ATOM 800 C C . LYS A 1 106 ? 28.572 1.343 -18.492 1.00 85.25 106 LYS A C 1
ATOM 802 O O . LYS A 1 106 ? 27.612 1.511 -17.742 1.00 85.25 106 LYS A O 1
ATOM 807 N N . LYS A 1 107 ? 28.429 1.236 -19.815 1.00 85.81 107 LYS A N 1
ATOM 808 C CA . LYS A 1 107 ? 27.126 1.312 -20.487 1.00 85.81 107 LYS A CA 1
ATOM 809 C C . LYS A 1 107 ? 26.225 0.139 -20.094 1.00 85.81 107 LYS A C 1
ATOM 811 O O . LYS A 1 107 ? 25.021 0.324 -19.918 1.00 85.81 107 LYS A O 1
ATOM 816 N N . CYS A 1 108 ? 26.796 -1.050 -19.887 1.00 83.75 108 CYS A N 1
ATOM 817 C CA . CYS A 1 108 ? 26.051 -2.192 -19.350 1.00 83.75 108 CYS A CA 1
ATOM 818 C C . CYS A 1 108 ? 25.542 -1.921 -17.923 1.00 83.75 108 CYS A C 1
ATOM 820 O O . CYS A 1 108 ? 24.367 -2.154 -17.637 1.00 83.75 108 CYS A O 1
ATOM 822 N N . ALA A 1 109 ? 26.387 -1.368 -17.048 1.00 86.25 109 ALA A N 1
ATOM 823 C CA . ALA A 1 109 ? 26.019 -1.022 -15.676 1.00 86.25 109 ALA A CA 1
ATOM 824 C C . ALA A 1 109 ? 24.912 0.047 -15.605 1.00 86.25 109 ALA A C 1
ATOM 826 O O . ALA A 1 1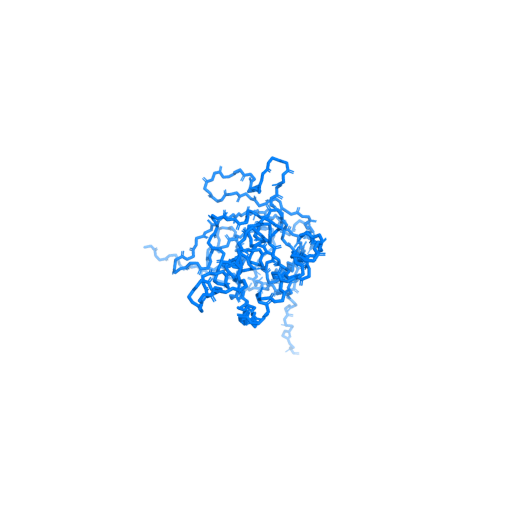09 ? 24.021 -0.039 -14.759 1.00 86.25 109 ALA A O 1
ATOM 827 N N . GLU A 1 110 ? 24.921 1.036 -16.504 1.00 88.94 110 GLU A N 1
ATOM 828 C CA . GLU A 1 110 ? 23.857 2.046 -16.587 1.00 88.94 110 GLU A CA 1
ATOM 829 C C . GLU A 1 110 ? 22.498 1.431 -16.941 1.00 88.94 110 GLU A C 1
ATOM 831 O O . GLU A 1 110 ? 21.481 1.782 -16.335 1.00 88.94 110 GLU A O 1
ATOM 836 N N . TRP A 1 111 ? 22.471 0.489 -17.885 1.00 90.00 111 TRP A N 1
ATOM 837 C CA . TRP A 1 111 ? 21.249 -0.222 -18.261 1.00 90.00 111 TRP A CA 1
ATOM 838 C C . TRP A 1 111 ? 20.752 -1.161 -17.170 1.00 90.00 111 TRP A C 1
ATOM 840 O O . TRP A 1 111 ? 19.559 -1.141 -16.872 1.00 90.00 111 TRP A O 1
ATOM 850 N N . ILE A 1 112 ? 21.652 -1.908 -16.525 1.00 89.06 112 ILE A N 1
ATOM 851 C CA . ILE A 1 112 ? 21.322 -2.722 -15.346 1.00 89.06 112 ILE A CA 1
ATOM 852 C C . ILE A 1 112 ? 20.666 -1.844 -14.283 1.00 89.06 112 ILE A C 1
ATOM 854 O O . ILE A 1 112 ? 19.579 -2.159 -13.812 1.00 89.06 112 ILE A O 1
ATOM 858 N N . LYS A 1 113 ? 21.258 -0.685 -13.971 1.00 87.06 113 LYS A N 1
ATOM 859 C CA . LYS A 1 113 ? 20.704 0.242 -12.980 1.00 87.06 113 LYS A CA 1
ATOM 860 C C . LYS A 1 113 ? 19.314 0.755 -13.365 1.00 87.06 113 LYS A C 1
ATOM 862 O O . LYS A 1 113 ? 18.458 0.865 -12.492 1.00 87.06 113 LYS A O 1
ATOM 867 N N . LYS A 1 114 ? 19.076 1.070 -14.644 1.00 87.06 114 LYS A N 1
ATOM 868 C CA . LYS A 1 114 ? 17.750 1.489 -15.138 1.00 87.06 114 LYS A CA 1
ATOM 869 C C . LYS A 1 114 ? 16.717 0.372 -14.998 1.00 87.06 114 LYS A C 1
ATOM 871 O O . LYS A 1 114 ? 15.642 0.614 -14.466 1.00 87.06 114 LYS A O 1
ATOM 876 N N . ILE A 1 115 ? 17.065 -0.839 -15.424 1.00 85.81 115 ILE A N 1
ATOM 877 C CA . ILE A 1 115 ? 16.192 -2.013 -15.339 1.00 85.81 115 ILE A CA 1
ATOM 878 C C . ILE A 1 115 ? 15.885 -2.363 -13.878 1.00 85.81 115 ILE A C 1
ATOM 880 O O . ILE A 1 115 ? 14.740 -2.616 -13.525 1.00 85.81 115 ILE A O 1
ATOM 884 N N . GLU A 1 116 ? 16.887 -2.342 -13.001 1.00 83.81 116 GLU A N 1
ATOM 885 C CA . GLU A 1 116 ? 16.690 -2.590 -11.573 1.00 83.81 116 GLU A CA 1
ATOM 886 C C . GLU A 1 116 ? 15.862 -1.501 -10.886 1.00 83.81 116 GLU A C 1
ATOM 888 O O . GLU A 1 116 ? 15.138 -1.801 -9.937 1.00 83.81 116 GLU A O 1
ATOM 893 N N . ALA A 1 117 ? 15.985 -0.243 -11.317 1.00 80.50 117 ALA A N 1
ATOM 894 C CA . ALA A 1 117 ? 15.159 0.847 -10.809 1.00 80.50 117 ALA A CA 1
ATOM 895 C C . ALA A 1 117 ? 13.693 0.673 -11.222 1.00 80.50 117 ALA A C 1
ATOM 897 O O . ALA A 1 117 ? 12.807 0.889 -10.402 1.00 80.50 117 ALA A O 1
ATOM 898 N N . ASP A 1 118 ? 13.448 0.227 -12.452 1.00 79.31 118 ASP A N 1
ATOM 899 C CA . ASP A 1 118 ? 12.107 -0.054 -12.963 1.00 79.31 118 ASP A CA 1
ATOM 900 C C . ASP A 1 118 ? 11.454 -1.258 -12.287 1.00 79.31 118 ASP A C 1
ATOM 902 O O . ASP A 1 118 ? 10.338 -1.144 -11.786 1.00 79.31 118 ASP A O 1
ATOM 906 N N . ARG A 1 119 ? 12.192 -2.370 -12.140 1.00 76.25 119 ARG A N 1
ATOM 907 C CA . ARG A 1 119 ? 11.751 -3.519 -11.330 1.00 76.25 119 ARG A CA 1
ATOM 908 C C . ARG A 1 119 ? 11.356 -3.081 -9.931 1.00 76.25 119 ARG A C 1
ATOM 910 O O . ARG A 1 119 ? 10.294 -3.446 -9.441 1.00 76.25 119 ARG A O 1
ATOM 917 N N . ARG A 1 120 ? 12.199 -2.261 -9.292 1.00 71.94 120 ARG A N 1
ATOM 918 C CA . ARG A 1 120 ? 11.891 -1.703 -7.975 1.00 71.94 120 ARG A CA 1
ATOM 919 C C . ARG A 1 120 ? 10.627 -0.854 -8.018 1.00 71.94 120 ARG A C 1
ATOM 921 O O . ARG A 1 120 ? 9.772 -1.067 -7.172 1.00 71.94 120 ARG A O 1
ATOM 928 N N . ALA A 1 121 ? 10.466 0.057 -8.974 1.00 67.19 121 ALA A N 1
ATOM 929 C CA . ALA A 1 121 ? 9.267 0.890 -9.074 1.00 67.19 121 ALA A CA 1
ATOM 930 C C . ALA A 1 121 ? 7.990 0.043 -9.228 1.00 67.19 121 ALA A C 1
ATOM 932 O O . ALA A 1 121 ? 7.061 0.186 -8.433 1.00 67.19 121 ALA A O 1
ATOM 933 N N . ARG A 1 122 ? 8.000 -0.911 -10.166 1.00 67.69 122 ARG A N 1
ATOM 934 C CA . ARG A 1 122 ? 6.878 -1.813 -10.454 1.00 67.69 122 ARG A CA 1
ATOM 935 C C . ARG A 1 122 ? 6.549 -2.761 -9.304 1.00 67.69 122 ARG A C 1
ATOM 937 O O . ARG A 1 122 ? 5.393 -3.104 -9.094 1.00 67.69 122 ARG A O 1
ATOM 944 N N . GLU A 1 123 ? 7.538 -3.229 -8.556 1.00 62.84 123 GLU A N 1
ATOM 945 C CA . GLU A 1 123 ? 7.268 -4.104 -7.414 1.00 62.84 123 GLU A CA 1
ATOM 946 C C . GLU A 1 123 ? 6.873 -3.338 -6.162 1.00 62.84 123 GLU A C 1
ATOM 948 O O . GLU A 1 123 ? 6.100 -3.847 -5.353 1.00 62.84 123 GLU A O 1
ATOM 953 N N . THR A 1 124 ? 7.363 -2.110 -5.996 1.00 57.94 124 THR A N 1
ATOM 954 C CA . THR A 1 124 ? 6.987 -1.308 -4.835 1.00 57.94 124 THR A CA 1
ATOM 955 C C . THR A 1 124 ? 5.544 -0.800 -4.943 1.00 57.94 124 THR A C 1
ATOM 957 O O . THR A 1 124 ? 4.880 -0.657 -3.918 1.00 57.94 124 THR A O 1
ATOM 960 N N . SER A 1 125 ? 5.008 -0.624 -6.157 1.00 54.50 125 SER A N 1
ATOM 961 C CA . SER A 1 125 ? 3.567 -0.408 -6.360 1.00 54.50 125 SER A CA 1
ATOM 962 C C . SER A 1 125 ? 2.719 -1.655 -6.063 1.00 54.50 125 SER A C 1
ATOM 964 O O . SER A 1 125 ? 1.561 -1.514 -5.684 1.00 54.50 125 SER A O 1
ATOM 966 N N . ASN A 1 126 ? 3.302 -2.859 -6.140 1.00 55.03 126 ASN A N 1
ATOM 967 C CA . ASN A 1 126 ? 2.625 -4.147 -5.931 1.00 55.03 126 ASN A CA 1
ATOM 968 C C . ASN A 1 126 ? 2.871 -4.785 -4.544 1.00 55.03 126 ASN A C 1
ATOM 970 O O . ASN A 1 126 ? 2.553 -5.959 -4.350 1.00 55.03 126 ASN A O 1
ATOM 974 N N . ASN A 1 127 ? 3.474 -4.077 -3.576 1.00 61.03 127 ASN A N 1
ATOM 975 C CA . ASN A 1 127 ? 3.913 -4.694 -2.315 1.00 61.03 127 ASN A CA 1
ATOM 976 C C . ASN A 1 127 ? 3.633 -3.873 -1.040 1.00 61.03 127 ASN A C 1
ATOM 978 O O . ASN A 1 127 ? 4.466 -3.071 -0.614 1.00 61.03 127 ASN A O 1
ATOM 982 N N . PRO A 1 128 ? 2.527 -4.168 -0.348 1.00 52.19 128 PRO A N 1
ATOM 983 C CA . PRO A 1 128 ? 2.299 -3.802 1.038 1.00 52.19 128 PRO A CA 1
ATOM 984 C C . PRO A 1 128 ? 1.673 -4.977 1.832 1.00 52.19 128 PRO A C 1
ATOM 986 O O . PRO A 1 128 ? 0.477 -5.018 2.068 1.00 52.19 128 PRO A O 1
ATOM 989 N N . GLN A 1 129 ? 2.480 -5.941 2.283 1.00 59.06 129 GLN A N 1
ATOM 990 C CA . GLN A 1 129 ? 2.214 -6.697 3.531 1.00 59.06 129 GLN A CA 1
ATOM 991 C C . GLN A 1 129 ? 0.869 -7.445 3.668 1.00 59.06 129 GLN A C 1
ATOM 993 O O . GLN A 1 129 ? 0.351 -7.598 4.773 1.00 59.06 129 GLN A O 1
ATOM 998 N N . PHE A 1 130 ? 0.348 -7.976 2.567 1.00 59.81 130 PHE A N 1
ATOM 999 C CA . PHE A 1 130 ? -0.960 -8.634 2.423 1.00 59.81 130 PHE A CA 1
ATOM 1000 C C . PHE A 1 130 ? -1.201 -9.941 3.216 1.00 59.81 130 PHE A C 1
ATOM 1002 O O . PHE A 1 130 ? -2.172 -10.658 2.992 1.00 59.81 130 PHE A O 1
ATOM 1009 N N . GLU A 1 131 ? -0.327 -10.271 4.164 1.00 61.53 131 GLU A N 1
ATOM 1010 C CA . GLU A 1 131 ? -0.514 -11.396 5.091 1.00 61.53 131 GLU A CA 1
ATOM 1011 C C . GLU A 1 131 ? -0.472 -10.959 6.564 1.00 61.53 131 GLU A C 1
ATOM 1013 O O . GLU A 1 131 ? -0.767 -11.754 7.461 1.00 61.53 131 GLU A O 1
ATOM 1018 N N . GLU A 1 132 ? -0.133 -9.695 6.849 1.00 72.62 132 GLU A N 1
ATOM 1019 C CA . GLU A 1 132 ? -0.101 -9.197 8.219 1.00 72.62 132 GLU A CA 1
ATOM 1020 C C . GLU A 1 132 ? -1.517 -8.928 8.736 1.00 72.62 132 GLU A C 1
ATOM 1022 O O . GLU A 1 132 ? -2.319 -8.199 8.153 1.00 72.62 132 GLU A O 1
ATOM 1027 N N . VAL A 1 133 ? -1.813 -9.527 9.887 1.00 87.62 133 VAL A N 1
ATOM 1028 C CA . VAL A 1 133 ? -3.061 -9.319 10.614 1.00 87.62 133 VAL A CA 1
ATOM 1029 C C . VAL A 1 133 ? -2.795 -8.331 11.741 1.00 87.62 133 VAL A C 1
ATOM 1031 O O . VAL A 1 133 ? -2.194 -8.679 12.762 1.00 87.62 133 VAL A O 1
ATOM 1034 N N . LEU A 1 134 ? -3.271 -7.101 11.573 1.00 90.75 134 LEU A N 1
ATOM 1035 C CA . LEU A 1 134 ? -3.219 -6.077 12.607 1.00 90.75 134 LEU A CA 1
ATOM 1036 C C . LEU A 1 134 ? -4.243 -6.411 13.694 1.00 90.75 134 LEU A C 1
ATOM 1038 O O . LEU A 1 134 ? -5.408 -6.671 13.405 1.00 90.75 134 LEU A O 1
ATOM 1042 N N . ARG A 1 135 ? -3.811 -6.420 14.958 1.00 93.56 135 ARG A N 1
ATOM 1043 C CA . ARG A 1 135 ? -4.673 -6.679 16.120 1.00 93.56 135 ARG A CA 1
ATOM 1044 C C . ARG A 1 135 ? -4.567 -5.512 17.090 1.00 93.56 135 ARG A C 1
ATOM 1046 O O . ARG A 1 135 ? -3.556 -5.373 17.772 1.00 93.56 135 ARG A O 1
ATOM 1053 N N . LEU A 1 136 ? -5.601 -4.684 17.149 1.00 93.06 136 LEU A N 1
ATOM 1054 C CA . LEU A 1 136 ? -5.654 -3.490 17.983 1.00 93.06 136 LEU A CA 1
ATOM 1055 C C . LEU A 1 136 ? -6.641 -3.698 19.144 1.00 93.06 136 LEU A C 1
ATOM 1057 O O . LEU A 1 136 ? -7.842 -3.831 18.905 1.00 93.06 136 LEU A O 1
ATOM 1061 N N . PRO A 1 137 ? -6.175 -3.743 20.405 1.00 91.81 137 PRO A N 1
ATOM 1062 C CA . PRO A 1 137 ? -7.057 -3.782 21.568 1.00 91.81 137 PRO A CA 1
ATOM 1063 C C . PRO A 1 137 ? -7.838 -2.474 21.736 1.00 91.81 137 PRO A C 1
ATOM 1065 O O . PRO A 1 137 ? -7.258 -1.385 21.702 1.00 91.81 137 PRO A O 1
ATOM 1068 N N . VAL A 1 138 ? -9.146 -2.583 21.971 1.00 91.94 138 VAL A N 1
ATOM 1069 C CA . VAL A 1 138 ? -10.055 -1.435 22.090 1.00 91.94 138 VAL A CA 1
ATOM 1070 C C . VAL A 1 138 ? -10.956 -1.559 23.331 1.00 91.94 138 VAL A C 1
ATOM 1072 O O . VAL A 1 138 ? -11.311 -2.675 23.739 1.00 91.94 138 VAL A O 1
ATOM 1075 N N . PRO A 1 139 ? -11.305 -0.438 23.988 1.00 88.19 139 PRO A N 1
ATOM 1076 C CA . PRO A 1 139 ? -12.038 -0.465 25.255 1.00 88.19 139 PRO A CA 1
ATOM 1077 C C . PRO A 1 139 ? -13.541 -0.716 25.067 1.00 88.19 139 PRO A C 1
ATOM 1079 O O . PRO A 1 139 ? -14.178 -1.326 25.928 1.00 88.19 139 PRO A O 1
ATOM 1082 N N . GLU A 1 140 ? -14.105 -0.302 23.933 1.00 91.06 140 GLU A N 1
ATOM 1083 C CA . GLU A 1 140 ? -15.544 -0.319 23.674 1.00 91.06 140 GLU A CA 1
ATOM 1084 C C . GLU A 1 140 ? -15.893 -0.682 22.223 1.00 91.06 140 GLU A C 1
ATOM 1086 O O . GLU A 1 140 ? -15.014 -0.857 21.378 1.00 91.06 140 GLU A O 1
ATOM 1091 N N . ARG A 1 141 ? -17.193 -0.859 21.959 1.00 92.19 141 ARG A N 1
ATOM 1092 C CA . ARG A 1 141 ? -17.751 -1.029 20.608 1.00 92.19 141 ARG A CA 1
ATOM 1093 C C . ARG A 1 141 ? -18.251 0.317 20.094 1.00 92.19 141 ARG A C 1
ATOM 1095 O O . ARG A 1 141 ? -18.634 1.153 20.900 1.00 92.19 141 ARG A O 1
ATOM 1102 N N . GLY A 1 142 ? -18.363 0.450 18.774 1.00 93.06 142 GLY A N 1
ATOM 1103 C CA . GLY A 1 142 ? -18.963 1.629 18.152 1.00 93.06 142 GLY A CA 1
ATOM 1104 C C . GLY A 1 142 ? -17.957 2.764 18.023 1.00 93.06 142 GLY A C 1
ATOM 1105 O O . GLY A 1 142 ? -18.013 3.728 18.770 1.00 93.06 142 GLY A O 1
ATOM 1106 N N . PHE A 1 143 ? -17.028 2.642 17.081 1.00 94.56 143 PHE A N 1
ATOM 1107 C CA . PHE A 1 143 ? -15.996 3.648 16.831 1.00 94.56 143 PHE A CA 1
ATOM 1108 C C . PHE A 1 143 ? -15.601 3.657 15.354 1.00 94.56 143 PHE A C 1
ATOM 1110 O O . PHE A 1 143 ? -15.841 2.683 14.637 1.00 94.56 143 PHE A O 1
ATOM 1117 N N . THR A 1 144 ? -14.968 4.737 14.911 1.00 96.69 144 THR A N 1
ATOM 1118 C CA . THR A 1 144 ? -14.399 4.835 13.566 1.00 96.69 144 THR A CA 1
ATOM 1119 C C . THR A 1 144 ? -12.954 4.353 13.590 1.00 96.69 144 THR A C 1
ATOM 1121 O O . THR A 1 144 ? -12.109 4.900 14.304 1.00 96.69 144 THR A O 1
ATOM 1124 N N . ALA A 1 145 ? -12.659 3.308 12.824 1.00 96.38 145 ALA A N 1
ATOM 1125 C CA . ALA A 1 145 ? -11.296 2.900 12.533 1.00 96.38 145 ALA A CA 1
ATOM 1126 C C . ALA A 1 145 ? -10.781 3.712 11.342 1.00 96.38 145 ALA A C 1
ATOM 1128 O O . ALA A 1 145 ? -11.358 3.650 10.259 1.00 96.38 145 ALA A O 1
ATOM 1129 N N . LYS A 1 146 ? -9.682 4.435 11.541 1.00 96.75 146 LYS A N 1
ATOM 1130 C CA . LYS A 1 146 ? -8.979 5.158 10.484 1.00 96.75 146 LYS A CA 1
ATOM 1131 C C . LYS A 1 146 ? -7.780 4.347 10.022 1.00 96.75 146 LYS A C 1
ATOM 1133 O O . LYS A 1 146 ? -6.899 4.021 10.829 1.00 96.75 146 LYS A O 1
ATOM 1138 N N . VAL A 1 147 ? -7.743 4.045 8.730 1.00 95.50 147 VAL A N 1
ATOM 1139 C CA . VAL A 1 147 ? -6.621 3.376 8.071 1.00 95.50 147 VAL A CA 1
ATOM 1140 C C . VAL A 1 147 ? -5.859 4.396 7.245 1.00 95.50 147 VAL A C 1
ATOM 1142 O O . VAL A 1 147 ? -6.438 5.076 6.406 1.00 95.50 147 VAL A O 1
ATOM 1145 N N . GLU A 1 148 ? -4.554 4.487 7.466 1.00 94.88 148 GLU A N 1
ATOM 1146 C CA . GLU A 1 148 ? -3.654 5.389 6.754 1.00 94.88 148 GLU A CA 1
ATOM 1147 C C . GLU A 1 148 ? -2.594 4.568 6.014 1.00 94.88 148 GLU A C 1
ATOM 1149 O O . GLU A 1 148 ? -1.941 3.699 6.595 1.00 94.88 148 GLU A O 1
ATOM 1154 N N . LEU A 1 149 ? -2.399 4.863 4.731 1.00 91.88 149 LEU A N 1
ATOM 1155 C CA . LEU A 1 149 ? -1.249 4.398 3.970 1.00 91.88 149 LEU A CA 1
ATOM 1156 C C . LEU A 1 149 ? -0.109 5.393 4.199 1.00 91.88 149 LEU A C 1
ATOM 1158 O O . LEU A 1 149 ? -0.251 6.585 3.918 1.00 91.88 149 LEU A O 1
ATOM 1162 N N . MET A 1 150 ? 1.009 4.913 4.730 1.00 90.62 150 MET A N 1
ATOM 1163 C CA . MET A 1 150 ? 2.147 5.724 5.156 1.00 90.62 150 MET A CA 1
ATOM 1164 C C . MET A 1 150 ? 3.342 5.480 4.235 1.00 90.62 150 MET A C 1
ATOM 1166 O O . MET A 1 150 ? 3.676 4.331 3.947 1.00 90.62 150 MET A O 1
ATOM 1170 N N . SER A 1 151 ? 4.032 6.539 3.809 1.00 86.44 151 SER A N 1
ATOM 1171 C CA . SER A 1 151 ? 5.306 6.392 3.094 1.00 86.44 151 SER A CA 1
ATOM 1172 C C . SER A 1 151 ? 6.421 5.911 4.031 1.00 86.44 151 SER A C 1
ATOM 1174 O O . SER A 1 151 ? 6.491 6.309 5.195 1.00 86.44 151 SER A O 1
ATOM 1176 N N . SER A 1 152 ? 7.351 5.093 3.527 1.00 75.81 152 SER A N 1
ATOM 1177 C CA . SER A 1 152 ? 8.515 4.620 4.304 1.00 75.81 152 SER A CA 1
ATOM 1178 C C . SER A 1 152 ? 9.695 5.600 4.299 1.00 75.81 152 SER A C 1
ATOM 1180 O O . SER A 1 152 ? 10.833 5.219 4.594 1.00 75.81 152 SER A O 1
ATOM 1182 N N . ALA A 1 153 ? 9.452 6.870 3.965 1.00 76.88 153 ALA A N 1
ATOM 1183 C CA . ALA A 1 153 ? 10.463 7.918 3.994 1.00 76.88 153 ALA A CA 1
ATOM 1184 C C . ALA A 1 153 ? 11.043 8.114 5.412 1.00 76.88 153 ALA A C 1
ATOM 1186 O O . ALA A 1 153 ? 10.476 7.685 6.417 1.00 76.88 153 ALA A O 1
ATOM 1187 N N . LYS A 1 154 ? 12.174 8.834 5.523 1.00 77.31 154 LYS A N 1
ATOM 1188 C CA . LYS A 1 154 ? 12.796 9.165 6.828 1.00 77.31 154 LYS A CA 1
ATOM 1189 C C . LYS A 1 154 ? 11.819 9.832 7.805 1.00 77.31 154 LYS A C 1
ATOM 1191 O O . LYS A 1 154 ? 11.989 9.710 9.014 1.00 77.31 154 LYS A O 1
ATOM 1196 N N . LYS A 1 155 ? 10.832 10.553 7.273 1.00 84.56 155 LYS A N 1
ATOM 1197 C CA . LYS A 1 155 ? 9.685 11.085 8.004 1.00 84.56 155 LYS A CA 1
ATOM 1198 C C . LYS A 1 155 ? 8.429 10.507 7.346 1.00 84.56 155 LYS A C 1
ATOM 1200 O O . LYS A 1 155 ? 8.051 11.027 6.299 1.00 84.56 155 LYS A O 1
ATOM 1205 N N . PRO A 1 156 ? 7.844 9.430 7.896 1.00 85.31 156 PRO A N 1
ATOM 1206 C CA . PRO A 1 156 ? 6.643 8.826 7.336 1.00 85.31 156 PRO A CA 1
ATOM 1207 C C . PRO A 1 156 ? 5.508 9.840 7.270 1.00 85.31 156 PRO A C 1
ATOM 1209 O O . PRO A 1 156 ? 5.233 10.529 8.255 1.00 85.31 156 PRO A O 1
ATOM 1212 N N . VAL A 1 157 ? 4.858 9.932 6.115 1.00 90.69 157 VAL A N 1
ATOM 1213 C CA . VAL A 1 157 ? 3.719 10.829 5.895 1.00 90.69 157 VAL A CA 1
ATOM 1214 C C . VAL A 1 157 ? 2.550 10.004 5.383 1.00 90.69 157 VAL A C 1
ATOM 1216 O O . VAL A 1 157 ? 2.754 9.088 4.586 1.00 90.69 157 VAL A O 1
ATOM 1219 N N . ALA A 1 158 ? 1.338 10.321 5.837 1.00 92.06 158 ALA A N 1
ATOM 1220 C CA . ALA A 1 158 ? 0.135 9.731 5.269 1.00 92.06 158 ALA A CA 1
ATOM 1221 C C . ALA A 1 158 ? 0.006 10.194 3.814 1.00 92.06 158 ALA A C 1
ATOM 1223 O O . ALA A 1 158 ? 0.008 11.396 3.537 1.00 92.06 158 ALA A O 1
ATOM 1224 N N . ILE A 1 159 ? -0.068 9.237 2.896 1.00 92.31 159 ILE A N 1
ATOM 1225 C CA . ILE A 1 159 ? -0.286 9.486 1.467 1.00 92.31 159 ILE A CA 1
ATOM 1226 C C . ILE A 1 159 ? -1.746 9.261 1.086 1.00 92.31 159 ILE A C 1
ATOM 1228 O O . ILE A 1 159 ? -2.272 9.948 0.216 1.00 92.31 159 ILE A O 1
ATOM 1232 N N . GLY A 1 160 ? -2.431 8.371 1.800 1.00 94.50 160 GLY A N 1
ATOM 1233 C CA . GLY A 1 160 ? -3.859 8.180 1.647 1.00 94.50 160 GLY A CA 1
ATOM 1234 C C . GLY A 1 160 ? -4.499 7.585 2.889 1.00 94.50 160 GLY A C 1
ATOM 1235 O O . GLY A 1 160 ? -3.802 7.131 3.796 1.00 94.50 160 GLY A O 1
ATOM 1236 N N . HIS A 1 161 ? -5.824 7.622 2.946 1.00 96.56 161 HIS A N 1
ATOM 1237 C CA . HIS A 1 161 ? -6.589 7.116 4.076 1.00 96.56 161 HIS A CA 1
ATOM 1238 C C . HIS A 1 161 ? -8.010 6.719 3.688 1.00 96.56 161 HIS A C 1
ATOM 1240 O O . HIS A 1 161 ? -8.518 7.108 2.638 1.00 96.56 161 HIS A O 1
ATOM 1246 N N . PHE A 1 162 ? -8.649 5.955 4.563 1.00 97.38 162 PHE A N 1
ATOM 1247 C CA . PHE A 1 162 ? -10.088 5.736 4.567 1.00 97.38 162 PHE A CA 1
ATOM 1248 C C . PHE A 1 162 ? -10.547 5.411 5.989 1.00 97.38 162 PHE A C 1
ATOM 1250 O O . PHE A 1 162 ? -9.760 4.947 6.822 1.00 97.38 162 PHE A O 1
ATOM 1257 N N . ASP A 1 163 ? -11.835 5.621 6.232 1.00 97.00 163 ASP A N 1
ATOM 1258 C CA . ASP A 1 163 ? -12.457 5.427 7.534 1.00 97.00 163 ASP A CA 1
ATOM 1259 C C . ASP A 1 163 ? -13.509 4.318 7.456 1.00 97.00 163 ASP A C 1
ATOM 1261 O O . ASP A 1 163 ? -14.234 4.187 6.466 1.00 97.00 163 ASP A O 1
ATOM 1265 N N . VAL A 1 164 ? -13.594 3.503 8.507 1.00 96.75 164 VAL A N 1
ATOM 1266 C CA . VAL A 1 164 ? -14.543 2.390 8.607 1.00 96.75 164 VAL A CA 1
ATOM 1267 C C . VAL A 1 164 ? -15.242 2.437 9.955 1.00 96.75 164 VAL A C 1
ATOM 1269 O O . VAL A 1 164 ? -14.605 2.389 11.006 1.00 96.75 164 VAL A O 1
ATOM 1272 N N . GLN A 1 165 ? -16.572 2.479 9.938 1.00 96.75 165 GLN A N 1
ATOM 1273 C CA . GLN A 1 165 ? -17.366 2.392 11.158 1.00 96.75 165 GLN A CA 1
ATOM 1274 C C . GLN A 1 165 ? -17.386 0.947 11.675 1.00 96.75 165 GLN A C 1
ATOM 1276 O O . GLN A 1 165 ? -17.910 0.045 11.024 1.00 96.75 165 GLN A O 1
ATOM 1281 N N . ILE A 1 166 ? -16.850 0.730 12.875 1.00 95.31 166 ILE A N 1
ATOM 1282 C CA . ILE A 1 166 ? -16.752 -0.579 13.527 1.00 95.31 166 ILE A CA 1
ATOM 1283 C C . ILE A 1 166 ? -17.758 -0.680 14.676 1.00 95.31 166 ILE A C 1
ATOM 1285 O O . ILE A 1 166 ? -17.989 0.276 15.418 1.00 95.31 166 ILE A O 1
ATOM 1289 N N . GLY A 1 167 ? -18.337 -1.871 14.859 1.00 89.06 167 GLY A N 1
ATOM 1290 C CA . GLY A 1 167 ? -19.224 -2.186 15.981 1.00 89.06 167 GLY A CA 1
ATOM 1291 C C . GLY A 1 167 ? -20.721 -2.062 15.688 1.00 89.06 167 GLY A C 1
ATOM 1292 O O . GLY A 1 167 ? -21.509 -2.406 16.565 1.00 89.06 167 GLY A O 1
ATOM 1293 N N . ILE A 1 168 ? -21.109 -1.637 14.476 1.00 89.12 168 ILE A N 1
ATOM 1294 C CA . ILE A 1 168 ? -22.472 -1.853 13.947 1.00 89.12 168 ILE A CA 1
ATOM 1295 C C . ILE A 1 168 ? -22.643 -3.340 13.617 1.00 89.12 168 ILE A C 1
ATOM 1297 O O . ILE A 1 168 ? -23.609 -3.977 14.029 1.00 89.12 168 ILE A O 1
ATOM 1301 N N . THR A 1 169 ? -21.659 -3.893 12.913 1.00 91.38 169 THR A N 1
ATOM 1302 C CA . THR A 1 169 ? -21.490 -5.320 12.656 1.00 91.38 169 THR A CA 1
ATOM 1303 C C . THR A 1 169 ? -20.179 -5.796 13.274 1.00 91.38 169 THR A C 1
ATOM 1305 O O . THR A 1 169 ? -19.263 -5.009 13.534 1.00 91.38 169 THR A O 1
ATOM 1308 N N . ASP A 1 170 ? -20.082 -7.104 13.511 1.00 89.75 170 ASP A N 1
ATOM 1309 C CA . ASP A 1 170 ? -18.847 -7.721 14.006 1.00 89.75 170 ASP A CA 1
ATOM 1310 C C . ASP A 1 170 ? -17.791 -7.869 12.902 1.00 89.75 170 ASP A C 1
ATOM 1312 O O . ASP A 1 170 ? -16.619 -8.078 13.213 1.00 89.75 170 ASP A O 1
ATOM 1316 N N . SER A 1 171 ? -18.194 -7.754 11.634 1.00 95.81 171 SER A N 1
ATOM 1317 C CA . SER A 1 171 ? -17.329 -7.845 10.460 1.00 95.81 171 SER A CA 1
ATOM 1318 C C . SER A 1 171 ? -17.668 -6.796 9.407 1.00 95.81 171 SER A C 1
ATOM 1320 O O . SER A 1 171 ? -18.844 -6.488 9.192 1.00 95.81 171 SER A O 1
ATOM 1322 N N . VAL A 1 172 ? -16.637 -6.277 8.740 1.00 96.81 172 VAL A N 1
ATOM 1323 C CA . VAL A 1 172 ? -16.764 -5.361 7.598 1.00 96.81 172 VAL A CA 1
ATOM 1324 C C . VAL A 1 172 ? -15.731 -5.741 6.541 1.00 96.81 172 VAL A C 1
ATOM 1326 O O . VAL A 1 172 ? -14.536 -5.769 6.835 1.00 96.81 172 VAL A O 1
ATOM 1329 N N . ASP A 1 173 ? -16.193 -6.012 5.325 1.00 96.25 173 ASP A N 1
ATOM 1330 C CA . ASP A 1 173 ? -15.355 -6.351 4.173 1.00 96.25 173 ASP A CA 1
ATOM 1331 C C . ASP A 1 173 ? -15.139 -5.136 3.263 1.00 96.25 173 ASP A C 1
ATOM 1333 O O . ASP A 1 173 ? -16.011 -4.272 3.130 1.00 96.25 173 ASP A O 1
ATOM 1337 N N . GLY A 1 174 ? -13.966 -5.087 2.636 1.00 94.81 174 GLY A N 1
ATOM 1338 C CA . GLY A 1 174 ? -13.651 -4.146 1.567 1.00 94.81 174 GLY A CA 1
ATOM 1339 C C . GLY A 1 174 ? -14.244 -4.574 0.215 1.00 94.81 174 GLY A C 1
ATOM 1340 O O . GLY A 1 174 ? -14.961 -5.572 0.123 1.00 94.81 174 GLY A O 1
ATOM 1341 N N . PRO A 1 175 ? -13.930 -3.852 -0.874 1.00 95.62 175 PRO A N 1
ATOM 1342 C CA . PRO A 1 175 ? -12.849 -2.872 -0.991 1.00 95.62 175 PRO A CA 1
ATOM 1343 C C . PRO A 1 175 ? -13.192 -1.475 -0.463 1.00 95.62 175 PRO A C 1
ATOM 1345 O O . PRO A 1 175 ? -14.329 -1.019 -0.570 1.00 95.62 175 PRO A O 1
ATOM 1348 N N . TRP A 1 176 ? -12.172 -0.755 0.008 1.00 97.19 176 TRP A N 1
ATOM 1349 C CA . TRP A 1 176 ? -12.265 0.657 0.390 1.00 97.19 176 TRP A CA 1
ATOM 1350 C C . TRP A 1 176 ? -11.445 1.531 -0.553 1.00 97.19 176 TRP A C 1
ATOM 1352 O O . TRP A 1 176 ? -10.283 1.235 -0.829 1.00 97.19 176 TRP A O 1
ATOM 1362 N N . VAL A 1 177 ? -12.050 2.615 -1.041 1.00 96.88 177 VAL A N 1
ATOM 1363 C CA . VAL A 1 177 ? -11.362 3.610 -1.874 1.00 96.88 177 VAL A CA 1
ATOM 1364 C C . VAL A 1 177 ? -10.432 4.435 -0.995 1.00 96.88 177 VAL A C 1
ATOM 1366 O O . VAL A 1 177 ? -10.869 5.032 -0.011 1.00 96.88 177 VAL A O 1
ATOM 1369 N N . ILE A 1 178 ? -9.156 4.481 -1.367 1.00 96.00 178 ILE A N 1
ATOM 1370 C CA . ILE A 1 178 ? -8.143 5.252 -0.654 1.00 96.00 178 ILE A CA 1
ATOM 1371 C C . ILE A 1 178 ? -8.269 6.713 -1.084 1.00 96.00 178 ILE A C 1
ATOM 1373 O O . ILE A 1 178 ? -8.103 7.034 -2.257 1.00 96.00 178 ILE A O 1
ATOM 1377 N N . GLN A 1 179 ? -8.535 7.604 -0.135 1.00 97.31 179 GLN A N 1
ATOM 1378 C CA . GLN A 1 179 ? -8.553 9.047 -0.358 1.00 97.31 179 GLN A CA 1
ATOM 1379 C C . GLN A 1 179 ? -7.148 9.615 -0.176 1.00 97.31 179 GLN A C 1
ATOM 1381 O O . GLN A 1 179 ? -6.487 9.319 0.818 1.00 97.31 179 GLN A O 1
ATOM 1386 N N . ASP A 1 180 ? -6.691 10.457 -1.094 1.00 94.56 180 ASP A N 1
ATOM 1387 C CA . ASP A 1 180 ? -5.449 11.213 -0.971 1.00 94.56 180 ASP A CA 1
ATOM 1388 C C . ASP A 1 180 ? -5.485 12.074 0.303 1.00 94.56 180 ASP A C 1
ATOM 1390 O O . ASP A 1 180 ? -6.429 12.825 0.560 1.00 94.56 180 ASP A O 1
ATOM 1394 N N . ALA A 1 181 ? -4.447 11.958 1.131 1.00 93.50 181 ALA A N 1
ATOM 1395 C CA . ALA A 1 181 ? -4.427 12.572 2.457 1.00 93.50 181 ALA A CA 1
ATOM 1396 C C . ALA A 1 181 ? -4.385 14.112 2.438 1.00 93.50 181 ALA A C 1
ATOM 1398 O O . ALA A 1 181 ? -4.678 14.741 3.454 1.00 93.50 181 ALA A O 1
ATOM 1399 N N . LYS A 1 182 ? -4.003 14.732 1.314 1.00 92.19 182 LYS A N 1
ATOM 1400 C CA . LYS A 1 182 ? -3.908 16.193 1.174 1.00 92.19 182 LYS A CA 1
ATOM 1401 C C . LYS A 1 182 ? -5.166 16.790 0.562 1.00 92.19 182 LYS A C 1
ATOM 1403 O O . LYS A 1 182 ? -5.565 17.885 0.944 1.00 92.19 182 LYS A O 1
ATOM 1408 N N . THR A 1 183 ? -5.743 16.105 -0.419 1.00 94.38 183 THR A N 1
ATOM 1409 C CA . THR A 1 183 ? -6.852 16.629 -1.226 1.00 94.38 183 THR A CA 1
ATOM 1410 C C . THR A 1 183 ? -8.210 16.064 -0.824 1.00 94.38 183 THR A C 1
ATOM 1412 O O . THR A 1 183 ? -9.232 16.668 -1.144 1.00 94.38 183 THR A O 1
ATOM 1415 N N . GLY A 1 184 ? -8.234 14.911 -0.147 1.00 93.56 184 GLY A N 1
ATOM 1416 C CA . GLY A 1 184 ? -9.457 14.177 0.177 1.00 93.56 184 GLY A CA 1
ATOM 1417 C C . GLY A 1 184 ? -10.176 13.594 -1.043 1.00 93.56 184 GLY A C 1
ATOM 1418 O O . GLY A 1 184 ? -11.319 13.174 -0.912 1.00 93.56 184 GLY A O 1
ATOM 1419 N N . GLN A 1 185 ? -9.546 13.616 -2.221 1.00 94.69 185 GLN A N 1
ATOM 1420 C CA . GLN A 1 185 ? -10.063 12.993 -3.440 1.00 94.69 185 GLN A CA 1
ATOM 1421 C C . GLN A 1 185 ? -9.567 11.550 -3.556 1.00 94.69 185 GLN A C 1
ATOM 1423 O O . GLN A 1 185 ? -8.518 11.238 -2.990 1.00 94.69 185 GLN A O 1
ATOM 1428 N N . PRO A 1 186 ? -10.240 10.681 -4.330 1.00 95.31 186 PRO A N 1
ATOM 1429 C CA . PRO A 1 186 ? -9.748 9.335 -4.580 1.00 95.31 186 PRO A CA 1
ATOM 1430 C C . PRO A 1 186 ? -8.322 9.361 -5.133 1.00 95.31 186 PRO A C 1
ATOM 1432 O O . PRO A 1 186 ? -8.034 10.009 -6.142 1.00 95.31 186 PRO A O 1
ATOM 1435 N N . LEU A 1 187 ? -7.421 8.646 -4.465 1.00 91.44 187 LEU A N 1
ATOM 1436 C CA . LEU A 1 187 ? -6.076 8.412 -4.963 1.00 91.44 187 LEU A CA 1
ATOM 1437 C C . LEU A 1 187 ? -6.195 7.571 -6.239 1.00 91.44 187 LEU A C 1
ATOM 1439 O O . LEU A 1 187 ? -6.947 6.601 -6.271 1.00 91.44 187 LEU A O 1
ATOM 1443 N N . SER A 1 188 ? -5.502 7.950 -7.311 1.00 88.12 188 SER A N 1
ATOM 1444 C CA . SER A 1 188 ? -5.738 7.359 -8.629 1.00 88.12 188 SER A CA 1
ATOM 1445 C C . SER A 1 188 ? -4.464 7.285 -9.465 1.00 88.12 188 SER A C 1
ATOM 1447 O O . SER A 1 188 ? -3.697 8.244 -9.520 1.00 88.12 188 SER A O 1
ATOM 1449 N N . GLN A 1 189 ? -4.260 6.155 -10.148 1.00 79.88 189 GLN A N 1
ATOM 1450 C CA . GLN A 1 189 ? -3.174 5.957 -11.119 1.00 79.88 189 GLN A CA 1
ATOM 1451 C C . GLN A 1 189 ? -3.466 6.628 -12.478 1.00 79.88 189 GLN A C 1
ATOM 1453 O O . GLN A 1 189 ? -2.578 6.763 -13.318 1.00 79.88 189 GLN A O 1
ATOM 1458 N N . GLY A 1 190 ? -4.704 7.061 -12.713 1.00 79.25 190 GLY A N 1
ATOM 1459 C CA . GLY A 1 190 ? -5.135 7.650 -13.973 1.00 79.25 190 GLY A CA 1
ATOM 1460 C C . GLY A 1 190 ? -6.655 7.601 -14.142 1.00 79.25 190 GLY A C 1
ATOM 1461 O O . GLY A 1 190 ? -7.355 7.028 -13.307 1.00 79.25 190 GLY A O 1
ATOM 1462 N N . PRO A 1 191 ? -7.195 8.183 -15.225 1.00 79.81 191 PRO A N 1
ATOM 1463 C CA . PRO A 1 191 ? -8.637 8.298 -15.426 1.00 79.81 191 PRO A CA 1
ATOM 1464 C C . PRO A 1 191 ? -9.366 6.956 -15.260 1.00 79.81 191 PRO A C 1
ATOM 1466 O O . PRO A 1 191 ? -9.137 6.018 -16.020 1.00 79.81 191 PRO A O 1
ATOM 1469 N N . GLY A 1 192 ? -10.249 6.874 -14.261 1.00 82.38 192 GLY A N 1
ATOM 1470 C CA . GLY A 1 192 ? -11.073 5.690 -13.992 1.00 82.38 192 GLY A CA 1
ATOM 1471 C C . GLY A 1 192 ? -10.392 4.559 -13.211 1.00 82.38 192 GLY A C 1
ATOM 1472 O O . GLY A 1 192 ? -11.027 3.529 -12.998 1.00 82.38 192 GLY A O 1
ATOM 1473 N N . ILE A 1 193 ? -9.143 4.730 -12.765 1.00 87.69 193 ILE A N 1
ATOM 1474 C CA . ILE A 1 193 ? -8.423 3.739 -11.950 1.00 87.69 193 ILE A CA 1
ATOM 1475 C C . ILE A 1 193 ? -8.199 4.322 -10.557 1.00 87.69 193 ILE A C 1
ATOM 1477 O O . ILE A 1 193 ? -7.252 5.077 -10.331 1.00 87.69 193 ILE A O 1
ATOM 1481 N N . GLU A 1 194 ? -9.092 3.995 -9.629 1.00 94.44 194 GLU A N 1
ATOM 1482 C CA . GLU A 1 194 ? -8.987 4.390 -8.222 1.00 94.44 194 GLU A CA 1
ATOM 1483 C C . GLU A 1 194 ? -8.167 3.376 -7.431 1.00 94.44 194 GLU A C 1
ATOM 1485 O O . GLU A 1 194 ? -8.308 2.164 -7.615 1.00 94.44 194 GLU A O 1
ATOM 1490 N N . ALA A 1 195 ? -7.363 3.884 -6.504 1.00 92.06 195 ALA A N 1
ATOM 1491 C CA . ALA A 1 195 ? -6.639 3.073 -5.555 1.00 92.06 195 ALA A CA 1
ATOM 1492 C C . ALA A 1 195 ? -7.604 2.489 -4.521 1.00 92.06 195 ALA A C 1
ATOM 1494 O O . ALA A 1 195 ? -8.378 3.215 -3.886 1.00 92.06 195 ALA A O 1
ATOM 1495 N N . LYS A 1 196 ? -7.553 1.171 -4.336 1.00 93.88 196 LYS A N 1
ATOM 1496 C CA . LYS A 1 196 ? -8.441 0.444 -3.430 1.00 93.88 196 LYS A CA 1
ATOM 1497 C C . LYS A 1 196 ? -7.651 -0.485 -2.540 1.00 93.88 196 LYS A C 1
ATOM 1499 O O . LYS A 1 196 ? -6.752 -1.179 -3.003 1.00 93.88 196 LYS A O 1
ATOM 1504 N N . LEU A 1 197 ? -8.037 -0.536 -1.272 1.00 92.19 197 LEU A N 1
ATOM 1505 C CA . LEU A 1 197 ? -7.532 -1.520 -0.333 1.00 92.19 197 LEU A CA 1
ATOM 1506 C C . LEU A 1 197 ? -8.597 -2.588 -0.090 1.00 92.19 197 LEU A C 1
ATOM 1508 O O . LEU A 1 197 ? -9.737 -2.285 0.259 1.00 92.19 197 LEU A O 1
ATOM 1512 N N . HIS A 1 198 ? -8.215 -3.839 -0.289 1.00 92.25 198 HIS A N 1
ATOM 1513 C CA . HIS A 1 198 ? -9.040 -5.014 -0.081 1.00 92.25 198 HIS A CA 1
ATOM 1514 C C . HIS A 1 198 ? -8.615 -5.677 1.225 1.00 92.25 198 HIS A C 1
ATOM 1516 O O . HIS A 1 198 ? -7.428 -5.759 1.547 1.00 92.25 198 HIS A O 1
ATOM 1522 N N . GLY A 1 199 ? -9.589 -6.131 1.997 1.00 93.00 199 GLY A N 1
ATOM 1523 C CA . GLY A 1 199 ? -9.342 -6.728 3.295 1.00 93.00 199 GLY A CA 1
ATOM 1524 C C . GLY A 1 199 ? -10.628 -6.919 4.075 1.00 93.00 199 GLY A C 1
ATOM 1525 O O . GLY A 1 199 ? -11.727 -6.709 3.561 1.00 93.00 199 GLY A O 1
ATOM 1526 N N . HIS A 1 200 ? -10.470 -7.264 5.346 1.00 95.38 200 HIS A N 1
ATOM 1527 C CA . HIS A 1 200 ? -11.579 -7.538 6.244 1.00 95.38 200 HIS A CA 1
ATOM 1528 C C . HIS A 1 200 ? -11.253 -7.125 7.681 1.00 95.38 200 HIS A C 1
ATOM 1530 O O . HIS A 1 200 ? -10.206 -7.473 8.244 1.00 95.38 200 HIS A O 1
ATOM 1536 N N . PHE A 1 201 ? -12.194 -6.408 8.289 1.00 96.62 201 PHE A N 1
ATOM 1537 C CA . PHE A 1 201 ? -12.216 -6.096 9.709 1.00 96.62 201 PHE A CA 1
ATOM 1538 C C . PHE A 1 201 ? -13.070 -7.097 10.470 1.00 96.62 201 PHE A C 1
ATOM 1540 O O . PHE A 1 201 ? -14.169 -7.429 10.040 1.00 96.62 201 PHE A O 1
ATOM 1547 N N . LYS A 1 202 ? -12.612 -7.499 11.657 1.00 96.62 202 LYS A N 1
ATOM 1548 C CA . LYS A 1 202 ? -13.399 -8.287 12.606 1.00 96.62 202 LYS A CA 1
ATOM 1549 C C . LYS A 1 202 ? -13.197 -7.815 14.035 1.00 96.62 202 LYS A C 1
ATOM 1551 O O . LYS A 1 202 ? -12.064 -7.663 14.480 1.00 96.62 202 LYS A O 1
ATOM 1556 N N . LEU A 1 203 ? -14.284 -7.635 14.774 1.00 96.00 203 LEU A N 1
ATOM 1557 C CA . LEU A 1 203 ? -14.248 -7.243 16.177 1.00 96.00 203 LEU A CA 1
ATOM 1558 C C . LEU A 1 203 ? -14.539 -8.446 17.075 1.00 96.00 203 LEU A C 1
ATOM 1560 O O . LEU A 1 203 ? -15.625 -9.019 17.038 1.00 96.00 203 LEU A O 1
ATOM 1564 N N . PHE A 1 204 ? -13.582 -8.805 17.927 1.00 94.00 204 PHE A N 1
ATOM 1565 C CA . PHE A 1 204 ? -13.736 -9.892 18.892 1.00 94.00 204 PHE A CA 1
ATOM 1566 C C . PHE A 1 204 ? -13.917 -9.343 20.303 1.00 94.00 204 PHE A C 1
ATOM 1568 O O . PHE A 1 204 ? -13.188 -8.443 20.711 1.00 94.00 204 PHE A O 1
ATOM 1575 N N . GLY A 1 205 ? -14.855 -9.902 21.068 1.00 91.50 205 GLY A N 1
ATOM 1576 C CA . GLY A 1 205 ? -14.927 -9.678 22.512 1.00 91.50 205 GLY A CA 1
ATOM 1577 C C . GLY A 1 205 ? -13.843 -10.469 23.238 1.00 91.50 205 GLY A C 1
ATOM 1578 O O . GLY A 1 205 ? -13.658 -11.656 22.975 1.00 91.50 205 GLY A O 1
ATOM 1579 N N . LEU A 1 206 ? -13.138 -9.825 24.164 1.00 86.44 206 LEU A N 1
ATOM 1580 C CA . LEU A 1 206 ? -12.259 -10.512 25.101 1.00 86.44 206 LEU A CA 1
ATOM 1581 C C . LEU A 1 206 ? -13.130 -11.078 26.221 1.00 86.44 206 LEU A C 1
ATOM 1583 O O . LEU A 1 206 ? -13.819 -10.333 26.922 1.00 86.44 206 LEU A O 1
ATOM 1587 N N . ALA A 1 207 ? -13.126 -12.402 26.385 1.00 74.00 207 ALA A N 1
ATOM 1588 C CA . ALA A 1 207 ? -13.767 -13.017 27.536 1.00 74.00 207 ALA A CA 1
ATOM 1589 C C . ALA A 1 207 ? -13.144 -12.419 28.804 1.00 74.00 207 ALA A C 1
ATOM 1591 O O . ALA A 1 207 ? -11.921 -12.419 28.958 1.00 74.00 207 ALA A O 1
ATOM 1592 N N . ARG A 1 208 ? -13.974 -11.898 29.715 1.00 62.25 208 ARG A N 1
ATOM 1593 C CA . ARG A 1 208 ? -13.502 -11.586 31.066 1.00 62.25 208 ARG A CA 1
ATOM 1594 C C . ARG A 1 208 ? -12.980 -12.900 31.625 1.00 62.25 208 ARG A C 1
ATOM 1596 O O . ARG A 1 208 ? -13.761 -13.846 31.702 1.00 62.25 208 ARG A O 1
ATOM 1603 N N . SER A 1 209 ? -11.690 -12.988 31.958 1.00 53.53 209 SER A N 1
ATOM 1604 C CA . SER A 1 209 ? -11.207 -14.143 32.708 1.00 53.53 209 SER A CA 1
ATOM 1605 C C . SER A 1 209 ? -12.044 -14.181 33.978 1.00 53.53 209 SER A C 1
ATOM 1607 O O . SER A 1 209 ? -11.948 -13.273 34.807 1.00 53.53 209 SER A O 1
ATOM 1609 N N . GLY A 1 210 ? -12.951 -15.152 34.064 1.00 47.75 210 GLY A N 1
ATOM 1610 C CA . GLY A 1 210 ? -13.741 -15.358 35.259 1.00 47.75 210 GLY A CA 1
ATOM 1611 C C . GLY A 1 210 ? -12.758 -15.534 36.398 1.00 47.75 210 GLY A C 1
ATOM 1612 O O . GLY A 1 210 ? -11.886 -16.401 36.334 1.00 47.75 210 GLY A O 1
ATOM 1613 N N . THR A 1 211 ? -12.849 -14.671 37.400 1.00 45.72 211 THR A N 1
ATOM 1614 C CA . THR A 1 211 ? -12.253 -14.942 38.696 1.00 45.72 211 THR A CA 1
ATOM 1615 C C . THR A 1 211 ? -12.868 -16.264 39.142 1.00 45.72 211 THR A C 1
ATOM 1617 O O . THR A 1 211 ? -14.059 -16.314 39.441 1.00 45.72 211 THR A O 1
ATOM 1620 N N . LEU A 1 212 ? -12.095 -17.350 39.073 1.00 44.38 212 LEU A N 1
ATOM 1621 C CA . LEU A 1 212 ? -12.418 -18.576 39.788 1.00 44.38 212 LEU A CA 1
ATOM 1622 C C . LEU A 1 212 ? -12.462 -18.173 41.264 1.00 44.38 212 LEU A C 1
ATOM 1624 O O . LEU A 1 212 ? -11.423 -17.834 41.833 1.00 44.38 212 LEU A O 1
ATOM 1628 N N . GLN A 1 213 ? -13.674 -18.066 41.809 1.00 41.97 213 GLN A N 1
ATOM 1629 C CA . GLN A 1 213 ? -13.902 -18.009 43.250 1.00 41.97 213 GLN A CA 1
ATOM 1630 C C . GLN A 1 213 ? -13.753 -19.408 43.835 1.00 41.97 213 GLN A C 1
ATOM 1632 O O . GLN A 1 213 ? -14.196 -20.368 43.162 1.00 41.97 213 GLN A O 1
#

pLDDT: mean 82.21, std 14.21, range [36.56, 97.38]

Radius of gyration: 23.13 Å; chains: 1; bounding box: 54×39×76 Å